Protein AF-A0A660SP07-F1 (afdb_monomer_lite)

Radius of gyration: 34.83 Å; chains: 1; bounding box: 78×41×120 Å

pLDDT: mean 91.49, std 12.39, range [25.95, 98.56]

Secondary structure (DSSP, 8-state):
-------THHHHHHHHHHHHHHHHHTT-HHHHHHHHHHHHHH-TT-HHHHHHHHHHHHHTT-HHHHHHHHHHHHHH-TT-HHHHHHHHHHHHHTT-HHHHHHHHHHHHHH-TT-HHHHHHHHHHHHHTT-HHHHHHHHHHHTT-TTTHHHHHHHHHHHHHHTT-HHHHHHHHHHHHT-TT--HHHHHHHHHHHHHHHHHTT-HHHHHHHHHHHHHH-TTSTTHHHHHHHHHHHHHHHHHHHHHHS-HHHHHHHHHHHHHHHSTTSEEEEEEEEEETTTEEEEEEEEE-SS-EEEEEEEEE--SSEE-HHHHHHHHHHHHHTT-SEEEEEESSEE-HHHHHHHTTSSEEEE-HHHHHHHHHHTTTGGGGS--

Foldseek 3Di:
DDDDPPPPLVCQLVVLLVQLVVCVVVVVLVSNLVSLVSNCVSPVLDLSSLLSNLVSCLVVLVLVSSLVSLVSNCVVPVLPLSSLQSNLVSCLSVVVLVVSQVSLVSNCVSPVPPLVSLQSNLVSCVV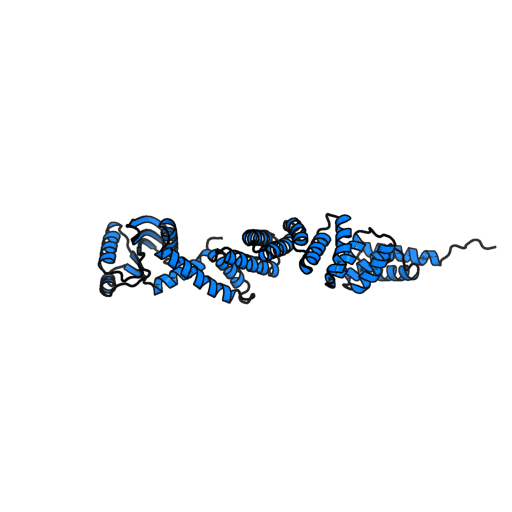VPVLVSSLVSLVVCLQPLPCNLVSLQSNLVSCVVVVVLVSSLVSLVSSCPHPDQDPVSVLSSLQSNLVSCVSVVVLLSSLVSLVVSCVVPVPDDCSVVSNVVSLVVQLVVLLCQCQPNPPVSNVVSVVLLVCLVPVQWDKDFDDWDQDPVQKIKTWIWTDHPVDIFIEIEIRGNDQEEDEQVVVVVVVVVCVVVVGQAYEYADLHYYDPNNVVVCPVPRYHYQYNVNVSVSSSCSSVSVVPPPD

Structure (mmCIF, N/CA/C/O backbone):
data_AF-A0A660SP07-F1
#
_entry.id   AF-A0A660SP07-F1
#
loop_
_atom_site.group_PDB
_atom_site.id
_atom_site.type_symbol
_atom_site.label_atom_id
_atom_site.label_alt_id
_atom_site.label_comp_id
_atom_site.label_asym_id
_atom_site.label_entity_id
_atom_site.label_seq_id
_atom_site.pdbx_PDB_ins_code
_atom_site.Cartn_x
_atom_site.Cartn_y
_atom_site.Cartn_z
_atom_site.occupancy
_atom_site.B_iso_or_equiv
_atom_site.auth_seq_id
_atom_site.auth_comp_id
_atom_site.auth_asym_id
_atom_site.auth_atom_id
_atom_site.pdbx_PDB_model_num
ATOM 1 N N . ILE A 1 1 ? 40.756 -15.105 -71.405 1.00 37.31 1 ILE A N 1
ATOM 2 C CA . ILE A 1 1 ? 40.662 -13.713 -70.911 1.00 37.31 1 ILE A CA 1
ATOM 3 C C . ILE A 1 1 ? 39.473 -13.698 -69.967 1.00 37.31 1 ILE A C 1
ATOM 5 O O . ILE A 1 1 ? 38.360 -13.931 -70.419 1.00 37.31 1 ILE A O 1
ATOM 9 N N . ASP A 1 2 ? 39.770 -13.613 -68.673 1.00 35.41 2 ASP A N 1
ATOM 10 C CA . ASP A 1 2 ? 38.860 -13.751 -67.533 1.00 35.41 2 ASP A CA 1
ATOM 11 C C . ASP A 1 2 ? 37.619 -12.854 -67.596 1.00 35.41 2 ASP A C 1
ATOM 13 O O . ASP A 1 2 ? 37.727 -11.645 -67.796 1.00 35.41 2 ASP A O 1
ATOM 17 N N . GLN A 1 3 ? 36.454 -13.440 -67.312 1.00 41.53 3 GLN A N 1
ATOM 18 C CA . GLN A 1 3 ? 35.243 -12.727 -66.892 1.00 41.53 3 GLN A CA 1
ATOM 19 C C . GLN A 1 3 ? 34.534 -13.499 -65.768 1.00 41.53 3 GLN A C 1
ATOM 21 O O . GLN A 1 3 ? 33.418 -13.979 -65.922 1.00 41.53 3 GLN A O 1
ATOM 26 N N . THR A 1 4 ? 35.176 -13.598 -64.604 1.00 44.47 4 THR A N 1
ATOM 27 C CA . THR A 1 4 ? 34.497 -13.877 -63.327 1.00 44.47 4 THR A CA 1
ATOM 28 C C . THR A 1 4 ? 35.099 -12.993 -62.241 1.00 44.47 4 THR A C 1
ATOM 30 O O . THR A 1 4 ? 35.859 -13.437 -61.388 1.00 44.47 4 THR A O 1
ATOM 33 N N . GLY A 1 5 ? 34.774 -11.704 -62.298 1.00 40.69 5 GLY A N 1
ATOM 34 C CA . GLY A 1 5 ? 35.044 -10.740 -61.233 1.00 40.69 5 GLY A CA 1
ATOM 35 C C . GLY A 1 5 ? 33.866 -10.619 -60.267 1.00 40.69 5 GLY A C 1
ATOM 36 O O . GLY A 1 5 ? 33.418 -9.513 -59.988 1.00 40.69 5 GLY A O 1
ATOM 37 N N . SER A 1 6 ? 33.304 -11.732 -59.791 1.00 46.00 6 SER A N 1
ATOM 38 C CA . SER A 1 6 ? 32.363 -11.707 -58.666 1.00 46.00 6 SER A CA 1
ATOM 39 C C . SER A 1 6 ? 33.171 -11.508 -57.386 1.00 46.00 6 SER A C 1
ATOM 41 O O . SER A 1 6 ? 33.775 -12.456 -56.893 1.00 46.00 6 SER A O 1
ATOM 43 N N . SER A 1 7 ? 33.233 -10.265 -56.901 1.00 45.62 7 SER A N 1
ATOM 44 C CA . SER A 1 7 ? 33.976 -9.859 -55.701 1.00 45.62 7 SER A CA 1
ATOM 45 C C . SER A 1 7 ? 33.613 -10.749 -54.492 1.00 45.62 7 SER A C 1
ATOM 47 O O . SER A 1 7 ? 32.504 -10.626 -53.965 1.00 45.62 7 SER A O 1
ATOM 49 N N . PRO A 1 8 ? 34.506 -11.651 -54.037 1.00 52.50 8 PRO A N 1
ATOM 50 C CA . PRO A 1 8 ? 34.225 -12.572 -52.929 1.00 52.50 8 PRO A CA 1
ATOM 51 C C . PRO A 1 8 ? 33.999 -11.843 -51.594 1.00 52.50 8 PRO A C 1
ATOM 53 O O . PRO A 1 8 ? 33.267 -12.324 -50.731 1.00 52.50 8 PRO A O 1
ATOM 56 N N . ASP A 1 9 ? 34.576 -10.648 -51.447 1.00 52.72 9 ASP A N 1
ATOM 57 C CA . ASP A 1 9 ? 34.553 -9.856 -50.215 1.00 52.72 9 ASP A CA 1
ATOM 58 C C . ASP A 1 9 ? 33.216 -9.161 -49.928 1.00 52.72 9 ASP A C 1
ATOM 60 O O . ASP A 1 9 ? 32.872 -8.949 -48.763 1.00 52.72 9 ASP A O 1
ATOM 64 N N . LEU A 1 10 ? 32.432 -8.847 -50.966 1.00 53.88 10 LEU A N 1
ATOM 65 C CA . LEU A 1 10 ? 31.077 -8.295 -50.819 1.00 53.88 10 LEU A CA 1
ATOM 66 C C . LEU A 1 10 ? 30.080 -9.340 -50.284 1.00 53.88 10 LEU A C 1
ATOM 68 O O . LEU A 1 10 ? 29.046 -8.972 -49.731 1.00 53.88 10 LEU A O 1
ATOM 72 N N . ASN A 1 11 ? 30.404 -10.633 -50.395 1.00 73.69 11 ASN A N 1
ATOM 73 C CA . ASN A 1 11 ? 29.509 -11.727 -50.023 1.00 73.69 11 ASN A CA 1
ATOM 74 C C . ASN A 1 11 ? 29.638 -12.127 -48.543 1.00 73.69 11 ASN A C 1
ATOM 76 O O . ASN A 1 11 ? 28.658 -12.527 -47.923 1.00 73.69 11 ASN A O 1
ATOM 80 N N . GLU A 1 12 ? 30.826 -11.989 -47.945 1.00 82.19 12 GLU A N 1
ATOM 81 C CA . GLU A 1 12 ? 31.075 -12.426 -46.565 1.00 82.19 12 GLU A CA 1
ATOM 82 C C . GLU A 1 12 ? 30.325 -11.567 -45.533 1.00 82.19 12 GLU A C 1
ATOM 84 O O . GLU A 1 12 ? 29.719 -12.104 -44.603 1.00 82.19 12 GLU A O 1
ATOM 89 N N . GLY A 1 13 ? 30.332 -10.239 -45.693 1.00 84.62 13 GLY A N 1
ATOM 90 C CA . GLY A 1 13 ? 29.646 -9.325 -44.773 1.00 84.62 13 GLY A CA 1
ATOM 91 C C . GLY A 1 13 ? 28.126 -9.503 -44.790 1.00 84.62 13 GLY A C 1
ATOM 92 O O . GLY A 1 13 ? 27.505 -9.601 -43.733 1.00 84.62 13 GLY A O 1
ATOM 93 N N . GLU A 1 14 ? 27.543 -9.610 -45.984 1.00 87.50 14 GLU A N 1
ATOM 94 C CA . GLU A 1 14 ? 26.103 -9.813 -46.188 1.00 87.50 14 GLU A CA 1
ATOM 95 C C . GLU A 1 14 ? 25.650 -11.211 -45.737 1.00 87.50 14 GLU A C 1
ATOM 97 O O . GLU A 1 14 ? 24.618 -11.351 -45.080 1.00 87.50 14 GLU A O 1
ATOM 102 N N . LEU A 1 15 ? 26.441 -12.254 -46.011 1.00 91.06 15 LEU A N 1
ATOM 103 C CA . LEU A 1 15 ? 26.157 -13.610 -45.538 1.00 91.06 15 LEU A CA 1
ATOM 104 C C . LEU A 1 15 ? 26.143 -13.674 -44.007 1.00 91.06 15 LEU A C 1
ATOM 106 O O . LEU A 1 15 ? 25.207 -14.213 -43.417 1.00 91.06 15 LEU A O 1
ATOM 110 N N . ASN A 1 16 ? 27.159 -13.099 -43.358 1.00 92.81 16 ASN A N 1
ATOM 111 C CA . ASN A 1 16 ? 27.242 -13.066 -41.899 1.00 92.81 16 ASN A CA 1
ATOM 112 C C . ASN A 1 16 ? 26.165 -12.174 -41.273 1.00 92.81 16 ASN A C 1
ATOM 114 O O . ASN A 1 16 ? 25.697 -12.475 -40.174 1.00 92.81 16 ASN A O 1
ATOM 118 N N . LEU A 1 17 ? 25.730 -11.120 -41.973 1.00 93.50 17 LEU A N 1
ATOM 119 C CA . LEU A 1 17 ? 24.578 -10.324 -41.565 1.00 93.50 17 LEU A CA 1
ATOM 120 C C . LEU A 1 17 ? 23.312 -11.185 -41.564 1.00 93.50 17 LEU A C 1
ATOM 122 O O . LEU A 1 17 ? 22.662 -11.291 -40.530 1.00 93.50 17 LEU A O 1
ATOM 126 N N . ARG A 1 18 ? 22.997 -11.864 -42.673 1.00 93.44 18 ARG A N 1
ATOM 127 C CA . ARG A 1 18 ? 21.819 -12.747 -42.765 1.00 93.44 18 ARG A CA 1
ATOM 128 C C . ARG A 1 18 ? 21.859 -13.877 -41.745 1.00 93.44 18 ARG A C 1
ATOM 130 O O . ARG A 1 18 ? 20.849 -14.147 -41.102 1.00 93.44 18 ARG A O 1
ATOM 137 N N . TYR A 1 19 ? 23.022 -14.499 -41.560 1.00 93.50 19 TYR A N 1
ATOM 138 C CA . TYR A 1 19 ? 23.224 -15.513 -40.528 1.00 93.50 19 TYR A CA 1
ATOM 139 C C . TYR A 1 19 ? 22.970 -14.942 -39.127 1.00 93.50 19 TYR A C 1
ATOM 141 O O . TYR A 1 19 ? 22.225 -15.527 -38.345 1.00 93.50 19 TYR A O 1
ATOM 149 N N . GLY A 1 20 ? 23.529 -13.766 -38.831 1.00 94.50 20 GLY A N 1
ATOM 150 C CA . GLY A 1 20 ? 23.334 -13.072 -37.563 1.00 94.50 20 GLY A CA 1
ATOM 151 C C . GLY A 1 20 ? 21.869 -12.726 -37.295 1.00 94.50 20 GLY A C 1
ATOM 152 O O . GLY A 1 20 ? 21.375 -12.977 -36.199 1.00 94.50 20 GLY A O 1
ATOM 153 N N . LEU A 1 21 ? 21.154 -12.213 -38.300 1.00 94.12 21 LEU A N 1
ATOM 154 C CA . LEU A 1 21 ? 19.722 -11.911 -38.219 1.00 94.12 21 LEU A CA 1
ATOM 155 C C . LEU A 1 21 ? 18.883 -13.182 -38.041 1.00 94.12 21 LEU A C 1
ATOM 157 O O . LEU A 1 21 ? 18.006 -13.221 -37.183 1.00 94.12 21 LEU A O 1
ATOM 161 N N . SER A 1 22 ? 19.187 -14.257 -38.773 1.00 94.81 22 SER A N 1
ATOM 162 C CA . SER A 1 22 ? 18.528 -15.554 -38.580 1.00 94.81 22 SER A CA 1
ATOM 163 C C . SER A 1 22 ? 18.726 -16.070 -37.154 1.00 94.81 22 SER A C 1
ATOM 165 O O . SER A 1 22 ? 17.769 -16.509 -36.522 1.00 94.81 22 SER A O 1
ATOM 167 N N . ALA A 1 23 ? 19.944 -15.965 -36.620 1.00 94.12 23 ALA A N 1
ATOM 168 C CA . ALA A 1 23 ? 20.250 -16.359 -35.251 1.00 94.12 23 ALA A CA 1
ATOM 169 C C . ALA A 1 23 ? 19.542 -15.477 -34.201 1.00 94.12 23 ALA A C 1
ATOM 171 O O . ALA A 1 23 ? 19.207 -15.966 -33.125 1.00 94.12 23 ALA A O 1
ATOM 172 N N . MET A 1 24 ? 19.262 -14.199 -34.504 1.00 93.06 24 MET A N 1
ATOM 173 C CA . MET A 1 24 ? 18.411 -13.343 -33.660 1.00 93.06 24 MET A CA 1
ATOM 174 C C . MET A 1 24 ? 16.971 -13.864 -33.594 1.00 93.06 24 MET A C 1
ATOM 176 O O . MET A 1 24 ? 16.362 -13.822 -32.527 1.00 93.06 24 MET A O 1
ATOM 180 N N . HIS A 1 25 ? 16.430 -14.360 -34.712 1.00 91.06 25 HIS A N 1
ATOM 181 C CA . HIS A 1 25 ? 15.083 -14.936 -34.763 1.00 91.06 25 HIS A CA 1
ATOM 182 C C . HIS A 1 25 ? 14.982 -16.280 -34.034 1.00 91.06 25 HIS A C 1
ATOM 184 O O . HIS A 1 25 ? 13.938 -16.575 -33.463 1.00 91.06 25 HIS A O 1
ATOM 190 N N . THR A 1 26 ? 16.056 -17.073 -34.022 1.00 93.00 26 THR A N 1
ATOM 191 C CA . THR A 1 26 ? 16.125 -18.353 -33.294 1.00 93.00 26 THR A CA 1
ATOM 192 C C . THR A 1 26 ? 16.635 -18.207 -31.858 1.00 93.00 26 THR A C 1
ATOM 194 O O . THR A 1 26 ? 17.004 -19.204 -31.240 1.00 93.00 26 THR A O 1
ATOM 197 N N . GLU A 1 27 ? 16.720 -16.977 -31.338 1.00 91.88 27 GLU A N 1
ATOM 198 C CA . GLU A 1 27 ? 17.202 -16.657 -29.984 1.00 91.88 27 GLU A CA 1
ATOM 199 C C . GLU A 1 27 ? 18.608 -17.210 -29.663 1.00 91.88 27 GLU A C 1
ATOM 201 O O . GLU A 1 27 ? 19.010 -17.367 -28.509 1.00 91.88 27 GLU A O 1
ATOM 206 N N . SER A 1 28 ? 19.406 -17.479 -30.697 1.00 93.69 28 SER A N 1
ATOM 207 C CA . SER A 1 28 ? 20.775 -17.990 -30.597 1.00 93.69 28 SER A CA 1
ATOM 208 C C . SER A 1 28 ? 21.747 -16.820 -30.411 1.00 93.69 28 SER A C 1
ATOM 210 O O . SER A 1 28 ? 22.491 -16.429 -31.313 1.00 93.69 28 SER A O 1
ATOM 212 N N . TRP A 1 29 ? 21.697 -16.193 -29.229 1.00 92.12 29 TRP A N 1
ATOM 213 C CA . TRP A 1 29 ? 22.343 -14.901 -28.941 1.00 92.12 29 TRP A CA 1
ATOM 214 C C . TRP A 1 29 ? 23.865 -14.890 -29.134 1.00 92.12 29 TRP A C 1
ATOM 216 O O . TRP A 1 29 ? 24.459 -13.846 -29.416 1.00 92.12 29 TRP A O 1
ATOM 226 N N . THR A 1 30 ? 24.523 -16.029 -28.926 1.00 93.44 30 THR A N 1
ATOM 227 C CA . THR A 1 30 ? 25.972 -16.192 -29.093 1.00 93.44 30 THR A CA 1
ATOM 228 C C . THR A 1 30 ? 26.374 -16.175 -30.562 1.00 93.44 30 THR A C 1
ATOM 230 O O . THR A 1 30 ? 27.299 -15.454 -30.941 1.00 93.44 30 THR A O 1
ATOM 233 N N . GLU A 1 31 ? 25.651 -16.917 -31.391 1.00 94.00 31 GLU A N 1
ATOM 234 C CA . GLU A 1 31 ? 25.845 -17.044 -32.833 1.00 94.00 31 GLU A CA 1
ATOM 235 C C . GLU A 1 31 ? 25.468 -15.740 -33.530 1.00 94.00 31 GLU A C 1
ATOM 237 O O . GLU A 1 31 ? 26.245 -15.242 -34.347 1.00 94.00 31 GLU A O 1
ATOM 242 N N . ALA A 1 32 ? 24.345 -15.138 -33.125 1.00 95.06 32 ALA A N 1
ATOM 243 C CA . ALA A 1 32 ? 23.908 -13.829 -33.591 1.00 95.06 32 ALA A CA 1
ATOM 244 C C . ALA A 1 32 ? 24.998 -12.780 -33.372 1.00 95.06 32 ALA A C 1
ATOM 246 O O . ALA A 1 32 ? 25.395 -12.078 -34.301 1.00 95.06 32 ALA A O 1
ATOM 247 N N . TYR A 1 33 ? 25.557 -12.722 -32.160 1.00 94.62 33 TYR A N 1
ATOM 248 C CA . TYR A 1 33 ? 26.624 -11.779 -31.846 1.00 94.62 33 TYR A CA 1
ATOM 249 C C . TYR A 1 33 ? 27.878 -12.005 -32.698 1.00 94.62 33 TYR A C 1
ATOM 251 O O . TYR A 1 33 ? 28.446 -11.042 -33.206 1.00 94.62 33 TYR A O 1
ATOM 259 N N . LYS A 1 34 ? 28.310 -13.262 -32.878 1.00 94.00 34 LYS A N 1
ATOM 260 C CA . LYS A 1 34 ? 29.481 -13.592 -33.708 1.00 94.00 34 LYS A CA 1
ATOM 261 C C . LYS A 1 34 ? 29.274 -13.160 -35.163 1.00 94.00 34 LYS A C 1
ATOM 263 O O . LYS A 1 34 ? 30.111 -12.429 -35.688 1.00 94.00 34 LYS A O 1
ATOM 268 N N . GLY A 1 35 ? 28.157 -13.552 -35.779 1.00 93.94 35 GLY A N 1
ATOM 269 C CA . GLY A 1 35 ? 27.840 -13.201 -37.168 1.00 93.94 35 GLY A CA 1
ATOM 270 C C . GLY A 1 35 ? 27.744 -11.690 -37.374 1.00 93.94 35 GLY A C 1
ATOM 271 O O . GLY A 1 35 ? 28.383 -11.136 -38.267 1.00 93.94 35 GLY A O 1
ATOM 272 N N . LEU A 1 36 ? 27.046 -10.988 -36.477 1.00 95.62 36 LEU A N 1
ATOM 273 C CA . LEU A 1 36 ? 26.907 -9.534 -36.553 1.00 95.62 36 LEU A CA 1
ATOM 274 C C . LEU A 1 36 ? 28.237 -8.795 -36.335 1.00 95.62 36 LEU A C 1
ATOM 276 O O . LEU A 1 36 ? 28.467 -7.767 -36.966 1.00 95.62 36 LEU A O 1
ATOM 280 N N . MET A 1 37 ? 29.139 -9.304 -35.490 1.00 94.38 37 MET A N 1
ATOM 281 C CA . MET A 1 37 ? 30.476 -8.720 -35.319 1.00 94.38 37 MET A CA 1
ATOM 282 C C . MET A 1 37 ? 31.347 -8.881 -36.572 1.00 94.38 37 MET A C 1
ATOM 284 O O . MET A 1 37 ? 32.057 -7.944 -36.934 1.00 94.38 37 MET A O 1
ATOM 288 N N . ILE A 1 38 ? 31.265 -10.024 -37.261 1.00 93.44 38 ILE A N 1
ATOM 289 C CA . ILE A 1 38 ? 31.956 -10.231 -38.545 1.00 93.44 38 ILE A CA 1
ATOM 290 C C . ILE A 1 38 ? 31.376 -9.292 -39.608 1.00 93.44 38 ILE A C 1
ATOM 292 O O . ILE A 1 38 ? 32.127 -8.575 -40.271 1.00 93.44 38 ILE A O 1
ATOM 296 N N . ALA A 1 39 ? 30.045 -9.216 -39.712 1.00 93.06 39 ALA A N 1
ATOM 297 C CA . ALA A 1 39 ? 29.363 -8.296 -40.620 1.00 93.06 39 ALA A CA 1
ATOM 298 C C . ALA A 1 39 ? 29.756 -6.831 -40.356 1.00 93.06 39 ALA A C 1
ATOM 300 O O . ALA A 1 39 ? 30.007 -6.066 -41.290 1.00 93.06 39 ALA A O 1
ATOM 301 N N . ARG A 1 40 ? 29.905 -6.450 -39.080 1.00 93.06 40 ARG A N 1
ATOM 302 C CA . ARG A 1 40 ? 30.350 -5.111 -38.678 1.00 93.06 40 ARG A CA 1
ATOM 303 C C . ARG A 1 40 ? 31.747 -4.766 -39.174 1.00 93.06 40 ARG A C 1
ATOM 305 O O . ARG A 1 40 ? 31.974 -3.616 -39.532 1.00 93.06 40 ARG A O 1
ATOM 312 N N . ASN A 1 41 ? 32.680 -5.717 -39.185 1.00 91.88 41 ASN A N 1
ATOM 313 C CA . ASN A 1 41 ? 34.039 -5.456 -39.670 1.00 91.88 41 ASN A CA 1
ATOM 314 C C . ASN A 1 41 ? 34.043 -5.033 -41.145 1.00 91.88 41 ASN A C 1
ATOM 316 O O . ASN A 1 41 ? 34.894 -4.247 -41.548 1.00 91.88 41 ASN A O 1
ATOM 320 N N . LYS A 1 42 ? 33.082 -5.531 -41.932 1.00 90.69 42 LYS A N 1
ATOM 321 C CA . LYS A 1 42 ? 32.926 -5.186 -43.350 1.00 90.69 42 LYS A CA 1
ATOM 322 C C . LYS A 1 42 ? 32.097 -3.912 -43.548 1.00 90.69 42 LYS A C 1
ATOM 324 O O . LYS A 1 42 ? 32.443 -3.099 -44.396 1.00 90.69 42 LYS A O 1
ATOM 329 N N . ASN A 1 43 ? 31.039 -3.707 -42.756 1.00 88.19 43 ASN A N 1
ATOM 330 C CA . ASN A 1 43 ? 30.218 -2.492 -42.792 1.00 88.19 43 ASN A CA 1
ATOM 331 C C . ASN A 1 43 ? 29.966 -1.918 -41.379 1.00 88.19 43 ASN A C 1
ATOM 333 O O . ASN A 1 43 ? 28.935 -2.210 -40.761 1.00 88.19 43 ASN A O 1
ATOM 337 N N . PRO A 1 44 ? 30.880 -1.075 -40.855 1.00 90.38 44 PRO A N 1
ATOM 338 C CA . PRO A 1 44 ? 30.801 -0.580 -39.479 1.00 90.38 44 PRO A CA 1
ATOM 339 C C . PRO A 1 44 ? 29.623 0.355 -39.186 1.00 90.38 44 PRO A C 1
ATOM 341 O O . PRO A 1 44 ? 29.201 0.446 -38.032 1.00 90.38 44 PRO A O 1
ATOM 344 N N . GLU A 1 45 ? 29.096 1.041 -40.203 1.00 90.38 45 GLU A N 1
ATOM 345 C CA . GLU A 1 45 ? 28.001 2.017 -40.078 1.00 90.38 45 GLU A CA 1
ATOM 346 C C . GLU A 1 45 ? 26.655 1.451 -40.574 1.00 90.38 45 GLU A C 1
ATOM 348 O O . GLU A 1 45 ? 25.646 2.152 -40.585 1.00 90.38 45 GLU A O 1
ATOM 353 N N . GLY A 1 46 ? 26.609 0.163 -40.937 1.00 93.12 46 GLY A N 1
ATOM 354 C CA . GLY A 1 46 ? 25.386 -0.509 -41.370 1.00 93.12 46 GLY A CA 1
ATOM 355 C C . GLY A 1 46 ? 24.301 -0.484 -40.291 1.00 93.12 46 GLY A C 1
ATOM 356 O O . GLY A 1 46 ? 24.551 -0.858 -39.140 1.00 93.12 46 GLY A O 1
ATOM 357 N N . PHE A 1 47 ? 23.092 -0.058 -40.667 1.00 95.44 47 PHE A N 1
ATOM 358 C CA . PHE A 1 47 ? 21.953 0.066 -39.755 1.00 95.44 47 PHE A CA 1
ATOM 359 C C . PHE A 1 47 ? 21.629 -1.260 -39.051 1.00 95.44 47 PHE A C 1
ATOM 361 O O . PHE A 1 47 ? 21.683 -1.316 -37.824 1.00 95.44 47 PHE A O 1
ATOM 368 N N . GLU A 1 48 ? 21.369 -2.326 -39.817 1.00 94.88 48 GLU A N 1
ATOM 369 C CA . GLU A 1 48 ? 20.952 -3.637 -39.294 1.00 94.88 48 GLU A CA 1
ATOM 370 C C . GLU A 1 48 ? 21.954 -4.199 -38.283 1.00 94.88 48 GLU A C 1
ATOM 372 O O . GLU A 1 48 ? 21.590 -4.639 -37.192 1.00 94.88 48 GLU A O 1
ATOM 377 N N . VAL A 1 49 ? 23.245 -4.119 -38.609 1.00 95.06 49 VAL A N 1
ATOM 378 C CA . VAL A 1 49 ? 24.324 -4.590 -37.738 1.00 95.06 49 VAL A CA 1
ATOM 379 C C . VAL A 1 49 ? 24.324 -3.831 -36.413 1.00 95.06 49 VAL A C 1
ATOM 381 O O . VAL A 1 49 ? 24.342 -4.437 -35.342 1.00 95.06 49 VAL A O 1
ATOM 384 N N . ASN A 1 50 ? 24.291 -2.500 -36.470 1.00 97.25 50 ASN A N 1
ATOM 385 C CA . ASN A 1 50 ? 24.355 -1.663 -35.278 1.00 97.25 50 ASN A CA 1
ATOM 386 C C . ASN A 1 50 ? 23.069 -1.741 -34.437 1.00 97.25 50 ASN A C 1
ATOM 388 O O . ASN A 1 50 ? 23.151 -1.768 -33.209 1.00 97.25 50 ASN A O 1
ATOM 392 N N . ALA A 1 51 ? 21.892 -1.820 -35.061 1.00 97.56 51 ALA A N 1
ATOM 393 C CA . ALA A 1 51 ? 20.620 -1.968 -34.358 1.00 97.56 51 ALA A CA 1
ATOM 394 C C . ALA A 1 51 ? 20.570 -3.298 -33.587 1.00 97.56 51 ALA A C 1
ATOM 396 O O . ALA A 1 51 ? 20.285 -3.315 -32.386 1.00 97.56 51 ALA A O 1
ATOM 397 N N . ASN A 1 52 ? 20.936 -4.405 -34.242 1.00 96.94 52 ASN A N 1
ATOM 398 C CA . ASN A 1 52 ? 20.895 -5.733 -33.631 1.00 96.94 52 ASN A CA 1
ATOM 399 C C . ASN A 1 52 ? 22.015 -5.954 -32.601 1.00 96.94 52 ASN A C 1
ATOM 401 O O . ASN A 1 52 ? 21.745 -6.490 -31.526 1.00 96.94 52 ASN A O 1
ATOM 405 N N . LEU A 1 53 ? 23.245 -5.479 -32.848 1.00 97.19 53 LEU A N 1
ATOM 406 C CA . LEU A 1 53 ? 24.307 -5.506 -31.829 1.00 97.19 53 LEU A CA 1
ATOM 407 C C . LEU A 1 53 ? 23.947 -4.649 -30.614 1.00 97.19 53 LEU A C 1
ATOM 409 O O . LEU A 1 53 ? 24.170 -5.074 -29.484 1.00 97.19 53 LEU A O 1
ATOM 413 N N . GLY A 1 54 ? 23.350 -3.473 -30.826 1.00 97.31 54 GLY A N 1
ATOM 414 C CA . GLY A 1 54 ? 22.855 -2.636 -29.738 1.00 97.31 54 GLY A CA 1
ATOM 415 C C . GLY A 1 54 ? 21.797 -3.349 -28.895 1.00 97.31 54 GLY A C 1
ATOM 416 O O . GLY A 1 54 ? 21.910 -3.380 -27.672 1.00 97.31 54 GLY A O 1
ATOM 417 N N . ARG A 1 55 ? 20.819 -4.001 -29.535 1.00 96.94 55 ARG A N 1
ATOM 418 C CA . ARG A 1 55 ? 19.808 -4.822 -28.848 1.00 96.94 55 ARG A CA 1
ATOM 419 C C . ARG A 1 55 ? 20.432 -5.977 -28.054 1.00 96.94 55 ARG A C 1
ATOM 421 O O . ARG A 1 55 ? 20.055 -6.199 -26.906 1.00 96.94 55 ARG A O 1
ATOM 428 N N . LEU A 1 56 ? 21.404 -6.688 -28.626 1.00 96.44 56 LEU A N 1
ATOM 429 C CA . LEU A 1 56 ? 22.107 -7.782 -27.945 1.00 96.44 56 LEU A CA 1
ATOM 430 C C . LEU A 1 56 ? 22.892 -7.298 -26.722 1.00 96.44 56 LEU A C 1
ATOM 432 O O . LEU A 1 56 ? 22.829 -7.915 -25.658 1.00 96.44 56 LEU A O 1
ATOM 436 N N . GLU A 1 57 ? 23.623 -6.192 -26.851 1.00 97.62 57 GLU A N 1
ATOM 437 C CA . GLU A 1 57 ? 24.365 -5.613 -25.728 1.00 97.62 57 GLU A CA 1
ATOM 438 C C . GLU A 1 57 ? 23.422 -5.112 -24.627 1.00 97.62 57 GLU A C 1
ATOM 440 O O . GLU A 1 57 ? 23.730 -5.273 -23.444 1.00 97.62 57 GLU A O 1
ATOM 445 N N . PHE A 1 58 ? 22.238 -4.604 -24.989 1.00 97.25 58 PHE A N 1
ATOM 446 C CA . PHE A 1 58 ? 21.205 -4.228 -24.026 1.00 97.25 58 PHE A CA 1
ATOM 447 C C . PHE A 1 58 ? 20.729 -5.435 -23.213 1.00 97.25 58 PHE A C 1
ATOM 449 O O . PHE A 1 58 ? 20.684 -5.379 -21.984 1.00 97.25 58 PHE A O 1
ATOM 456 N N . MET A 1 59 ? 20.427 -6.550 -23.885 1.00 94.56 59 MET A N 1
ATOM 457 C CA . MET A 1 59 ? 20.024 -7.800 -23.229 1.00 94.56 59 MET A CA 1
ATOM 458 C C . MET A 1 59 ? 21.123 -8.349 -22.309 1.00 94.56 59 MET A C 1
ATOM 460 O O . MET A 1 59 ? 20.831 -8.885 -21.241 1.00 94.56 59 MET A O 1
ATOM 464 N N . ARG A 1 60 ? 22.394 -8.148 -22.679 1.00 95.25 60 ARG A N 1
ATOM 465 C CA . ARG A 1 60 ? 23.569 -8.469 -21.850 1.00 95.25 60 ARG A CA 1
ATOM 466 C C . ARG A 1 60 ? 23.839 -7.455 -20.733 1.00 95.25 60 ARG A C 1
ATOM 468 O O . ARG A 1 60 ? 24.797 -7.633 -19.990 1.00 95.25 60 ARG A O 1
ATOM 475 N N . LYS A 1 61 ? 23.004 -6.418 -20.590 1.00 96.94 61 LYS A N 1
ATOM 476 C CA . LYS A 1 61 ? 23.139 -5.315 -19.620 1.00 96.94 61 LYS A CA 1
ATOM 477 C C . LYS A 1 61 ? 24.397 -4.454 -19.815 1.00 96.94 61 LYS A C 1
ATOM 479 O O . LYS A 1 61 ? 24.775 -3.710 -18.915 1.00 96.94 61 LYS A O 1
ATOM 484 N N . ASN A 1 62 ? 25.017 -4.502 -20.996 1.00 97.50 62 ASN A N 1
ATOM 485 C CA . ASN A 1 62 ? 26.158 -3.665 -21.373 1.00 97.50 62 ASN A CA 1
ATOM 486 C C . ASN A 1 62 ? 25.657 -2.328 -21.946 1.00 97.50 62 ASN A C 1
ATOM 488 O O . ASN A 1 62 ? 25.748 -2.060 -23.151 1.00 97.50 62 ASN A O 1
ATOM 492 N N . TYR A 1 63 ? 25.078 -1.490 -21.087 1.00 97.62 63 TYR A N 1
ATOM 493 C CA . TYR A 1 63 ? 24.364 -0.278 -21.499 1.00 97.62 63 TYR A CA 1
ATOM 494 C C . TYR A 1 63 ? 25.268 0.743 -22.208 1.00 97.62 63 TYR A C 1
ATOM 496 O O . TYR A 1 63 ? 24.853 1.360 -23.185 1.00 97.62 63 TYR A O 1
ATOM 504 N N . GLU A 1 64 ? 26.530 0.869 -21.811 1.00 97.12 64 GLU A N 1
ATOM 505 C CA . GLU A 1 64 ? 27.503 1.781 -22.414 1.00 97.12 64 GLU A CA 1
ATOM 506 C C . GLU A 1 64 ? 27.842 1.373 -23.854 1.00 97.12 64 GLU A C 1
ATOM 508 O O . GLU A 1 64 ? 27.847 2.213 -24.757 1.00 97.12 64 GLU A O 1
ATOM 513 N N . LYS A 1 65 ? 28.058 0.071 -24.097 1.00 96.12 65 LYS A N 1
ATOM 514 C CA . LYS A 1 65 ? 28.258 -0.461 -25.457 1.00 96.12 65 LYS A CA 1
ATOM 515 C C . LYS A 1 65 ? 27.001 -0.287 -26.301 1.00 96.12 65 LYS A C 1
ATOM 517 O O . LYS A 1 65 ? 27.096 0.096 -27.468 1.00 96.12 65 LYS A O 1
ATOM 522 N N . THR A 1 66 ? 25.834 -0.496 -25.690 1.00 97.88 66 THR A N 1
ATOM 523 C CA . THR A 1 66 ? 24.528 -0.287 -26.324 1.00 97.88 66 THR A CA 1
ATOM 524 C C . THR A 1 66 ? 24.406 1.128 -26.885 1.00 97.88 66 THR A C 1
ATOM 526 O O . THR A 1 66 ? 24.030 1.286 -28.046 1.00 97.88 66 THR A O 1
ATOM 529 N N . LEU A 1 67 ? 24.802 2.156 -26.119 1.00 97.81 67 LEU A N 1
ATOM 530 C CA . LEU A 1 67 ? 24.778 3.543 -26.599 1.00 97.81 67 LEU A CA 1
ATOM 531 C C . LEU A 1 67 ? 25.584 3.717 -27.891 1.00 97.81 67 LEU A C 1
ATOM 533 O O . LEU A 1 67 ? 25.134 4.395 -28.812 1.00 97.81 67 LEU A O 1
ATOM 537 N N . GLY A 1 68 ? 26.782 3.129 -27.953 1.00 96.00 68 GLY A N 1
ATOM 538 C CA . GLY A 1 68 ? 27.686 3.265 -29.093 1.00 96.00 68 GLY A CA 1
ATOM 539 C C . GLY A 1 68 ? 27.137 2.637 -30.374 1.00 96.00 68 GLY A C 1
ATOM 540 O O . GLY A 1 68 ? 27.272 3.224 -31.447 1.00 96.00 68 GLY A O 1
ATOM 541 N N . PHE A 1 69 ? 26.507 1.467 -30.265 1.00 97.56 69 PHE A N 1
ATOM 542 C CA . PHE A 1 69 ? 25.871 0.795 -31.398 1.00 97.56 69 PHE A CA 1
ATOM 543 C C . PHE A 1 69 ? 24.582 1.504 -31.825 1.00 97.56 69 PHE A C 1
ATOM 545 O O . PHE A 1 69 ? 24.444 1.895 -32.982 1.00 97.56 69 PHE A O 1
ATOM 552 N N . LEU A 1 70 ? 23.668 1.778 -30.893 1.00 97.88 70 LEU A N 1
ATOM 553 C CA . LEU A 1 70 ? 22.371 2.364 -31.239 1.00 97.88 70 LEU A CA 1
ATOM 554 C C . LEU A 1 70 ? 22.480 3.805 -31.744 1.00 97.88 70 LEU A C 1
ATOM 556 O O . LEU A 1 70 ? 21.743 4.175 -32.652 1.00 97.88 70 LEU A O 1
ATOM 560 N N . LYS A 1 71 ? 23.437 4.606 -31.253 1.00 97.31 71 LYS A N 1
ATOM 561 C CA . LYS A 1 71 ? 23.697 5.939 -31.826 1.00 97.31 71 LYS A CA 1
ATOM 562 C C . LYS A 1 71 ? 24.145 5.870 -33.287 1.00 97.31 71 LYS A C 1
ATOM 564 O O . LYS A 1 71 ? 23.783 6.757 -34.049 1.00 97.31 71 LYS A O 1
ATOM 569 N N . ARG A 1 72 ? 24.910 4.846 -33.692 1.00 96.62 72 ARG A N 1
ATOM 570 C CA . ARG A 1 72 ? 25.266 4.635 -35.109 1.00 96.62 72 ARG A CA 1
ATOM 571 C C . ARG A 1 72 ? 24.055 4.207 -35.926 1.00 96.62 72 ARG A C 1
ATOM 573 O O . ARG A 1 72 ? 23.811 4.790 -36.973 1.00 96.62 72 ARG A O 1
ATOM 580 N N . ALA A 1 73 ? 23.256 3.271 -35.413 1.00 97.19 73 ALA A N 1
ATOM 581 C CA . ALA A 1 73 ? 22.019 2.858 -36.076 1.00 97.19 73 ALA A CA 1
ATOM 582 C C . ALA A 1 73 ? 21.087 4.058 -36.333 1.00 97.19 73 ALA A C 1
ATOM 584 O O . ALA A 1 73 ? 20.605 4.241 -37.446 1.00 97.19 73 ALA A O 1
ATOM 585 N N . LEU A 1 74 ? 20.915 4.937 -35.341 1.00 96.88 74 LEU A N 1
ATOM 586 C CA . LEU A 1 74 ? 20.070 6.128 -35.463 1.00 96.88 74 LEU A CA 1
ATOM 587 C C . LEU A 1 74 ? 20.638 7.221 -36.383 1.00 96.88 74 LEU A C 1
ATOM 589 O O . LEU A 1 74 ? 19.890 8.092 -36.806 1.00 96.88 74 LEU A O 1
ATOM 593 N N . ARG A 1 75 ? 21.930 7.196 -36.742 1.00 96.19 75 ARG A N 1
ATOM 594 C CA . ARG A 1 75 ? 22.441 8.073 -37.816 1.00 96.19 75 ARG A CA 1
ATOM 595 C C . ARG A 1 75 ? 21.913 7.651 -39.182 1.00 96.19 75 ARG A C 1
ATOM 597 O O . ARG A 1 75 ? 21.677 8.509 -40.022 1.00 96.19 75 ARG A O 1
ATOM 604 N N . ALA A 1 76 ? 21.755 6.344 -39.396 1.00 94.06 76 ALA A N 1
ATOM 605 C CA . ALA A 1 76 ? 21.242 5.789 -40.642 1.00 94.06 76 ALA A CA 1
ATOM 606 C C . ALA A 1 76 ? 19.707 5.825 -40.701 1.00 94.06 76 ALA A C 1
ATOM 608 O O . ALA A 1 76 ? 19.143 6.116 -41.750 1.00 94.06 76 ALA A O 1
ATOM 609 N N . GLN A 1 77 ? 19.034 5.550 -39.579 1.00 96.12 77 GLN A N 1
ATOM 610 C CA . GLN A 1 77 ? 17.576 5.626 -39.459 1.00 96.12 77 GLN A CA 1
ATOM 611 C C . GLN A 1 77 ? 17.178 6.337 -38.154 1.00 96.12 77 GLN A C 1
ATOM 613 O O . GLN A 1 77 ? 17.037 5.677 -37.120 1.00 96.12 77 GLN A O 1
ATOM 618 N N . PRO A 1 78 ? 16.996 7.671 -38.181 1.00 95.75 78 PRO A N 1
ATOM 619 C CA . PRO A 1 78 ? 16.723 8.473 -36.983 1.00 95.75 78 PRO A CA 1
ATOM 620 C C . PRO A 1 78 ? 15.446 8.095 -36.229 1.00 95.75 78 PRO A C 1
ATOM 622 O O . PRO A 1 78 ? 15.419 8.174 -35.004 1.00 95.75 78 PRO A O 1
ATOM 625 N N . ASP A 1 79 ? 14.426 7.622 -36.945 1.00 94.81 79 ASP A N 1
ATOM 626 C CA . ASP A 1 79 ? 13.093 7.364 -36.386 1.00 94.81 79 ASP A CA 1
ATOM 627 C C . ASP A 1 79 ? 12.849 5.879 -36.063 1.00 94.81 79 ASP A C 1
ATOM 629 O O . ASP A 1 79 ? 11.715 5.455 -35.827 1.00 94.81 79 ASP A O 1
ATOM 633 N N . HIS A 1 80 ? 13.902 5.050 -36.047 1.00 96.69 80 HIS A N 1
ATOM 634 C CA . HIS A 1 80 ? 13.748 3.625 -35.766 1.00 96.69 80 HIS A CA 1
ATOM 635 C C . HIS A 1 80 ? 13.341 3.378 -34.304 1.00 96.69 80 HIS A C 1
ATOM 637 O O . HIS A 1 80 ? 14.160 3.461 -33.381 1.00 96.69 80 HIS A O 1
ATOM 643 N N . ALA A 1 81 ? 12.070 3.022 -34.104 1.00 95.69 81 ALA A N 1
ATOM 644 C CA . ALA A 1 81 ? 11.429 2.925 -32.794 1.00 95.69 81 ALA A CA 1
ATOM 645 C C . ALA A 1 81 ? 12.163 2.012 -31.795 1.00 95.69 81 ALA A C 1
ATOM 647 O O . ALA A 1 81 ? 12.370 2.414 -30.651 1.00 95.69 81 ALA A O 1
ATOM 648 N N . ASP A 1 82 ? 12.615 0.818 -32.204 1.00 96.12 82 ASP A N 1
ATOM 649 C CA . ASP A 1 82 ? 13.326 -0.095 -31.292 1.00 96.12 82 ASP A CA 1
ATOM 650 C C . ASP A 1 82 ? 14.708 0.438 -30.900 1.00 96.12 82 ASP A C 1
ATOM 652 O O . ASP A 1 82 ? 15.120 0.319 -29.746 1.00 96.12 82 ASP A O 1
ATOM 656 N N . SER A 1 83 ? 15.416 1.085 -31.830 1.00 97.75 83 SER A N 1
ATOM 657 C CA . SER A 1 83 ? 16.714 1.702 -31.529 1.00 97.75 83 SER A CA 1
ATOM 658 C C . SER A 1 83 ? 16.550 2.869 -30.555 1.00 97.75 83 SER A C 1
ATOM 660 O O . SER A 1 83 ? 17.317 2.975 -29.598 1.00 97.75 83 SER A O 1
ATOM 662 N N . LEU A 1 84 ? 15.525 3.707 -30.747 1.00 98.38 84 LEU A N 1
ATOM 663 C CA . LEU A 1 84 ? 15.169 4.788 -29.822 1.00 98.38 84 LEU A CA 1
ATOM 664 C C . LEU A 1 84 ? 14.792 4.242 -28.439 1.00 98.38 84 LEU A C 1
ATOM 666 O O . LEU A 1 84 ? 15.305 4.723 -27.424 1.00 98.38 84 LEU A O 1
ATOM 670 N N . LYS A 1 85 ? 13.956 3.196 -28.399 1.00 98.12 85 LYS A N 1
ATOM 671 C CA . LYS A 1 85 ? 13.541 2.497 -27.178 1.00 98.12 85 LYS A CA 1
ATOM 672 C C . LYS A 1 85 ? 14.743 1.989 -26.394 1.00 98.12 85 LYS A C 1
ATOM 674 O O . LYS A 1 85 ? 14.927 2.378 -25.241 1.00 98.12 85 LYS A O 1
ATOM 679 N N . TYR A 1 86 ? 15.578 1.142 -26.996 1.00 98.31 86 TYR A N 1
ATOM 680 C CA . TYR A 1 86 ? 16.707 0.532 -26.292 1.00 98.31 86 TYR A CA 1
ATOM 681 C C . TYR A 1 86 ? 17.767 1.564 -25.901 1.00 98.31 86 TYR A C 1
ATOM 683 O O . TYR A 1 86 ? 18.386 1.435 -24.842 1.00 98.31 86 TYR A O 1
ATOM 691 N N . LEU A 1 87 ? 17.946 2.630 -26.688 1.00 98.12 87 LEU A N 1
ATOM 692 C CA . LEU A 1 87 ? 18.853 3.720 -26.341 1.00 98.12 87 LEU A CA 1
ATOM 693 C C . LEU A 1 87 ? 18.346 4.494 -25.116 1.00 98.12 87 LEU A C 1
ATOM 695 O O . LEU A 1 87 ? 19.084 4.679 -24.147 1.00 98.12 87 LEU A O 1
ATOM 699 N N . GLY A 1 88 ? 17.069 4.880 -25.125 1.00 98.25 88 GLY A N 1
ATOM 700 C CA . GLY A 1 88 ? 16.411 5.539 -24.002 1.00 98.25 88 GLY A CA 1
ATOM 701 C C . GLY A 1 88 ? 16.405 4.683 -22.732 1.00 98.25 88 GLY A C 1
ATOM 702 O O . GLY A 1 88 ? 16.767 5.157 -21.654 1.00 98.25 88 GLY A O 1
ATOM 703 N N . GLN A 1 89 ? 16.080 3.395 -22.855 1.00 98.25 89 GLN A N 1
ATOM 704 C CA . GLN A 1 89 ? 16.119 2.454 -21.736 1.00 98.25 89 GLN A CA 1
ATOM 705 C C . GLN A 1 89 ? 17.536 2.248 -21.197 1.00 98.25 89 GLN A C 1
ATOM 707 O O . GLN A 1 89 ? 17.709 2.131 -19.987 1.00 98.25 89 GLN A O 1
ATOM 712 N N . SER A 1 90 ? 18.558 2.237 -22.056 1.00 98.31 90 SER A N 1
ATOM 713 C CA . SER A 1 90 ? 19.953 2.150 -21.614 1.00 98.31 90 SER A CA 1
ATOM 714 C C . SER A 1 90 ? 20.307 3.331 -20.716 1.00 98.31 90 SER A C 1
ATOM 716 O O . SER A 1 90 ? 20.764 3.130 -19.591 1.00 98.31 90 SER A O 1
ATOM 718 N N . PHE A 1 91 ? 20.027 4.563 -21.159 1.00 98.56 91 PHE A N 1
ATOM 719 C CA . PHE A 1 91 ? 20.232 5.756 -20.333 1.00 98.56 91 PHE A CA 1
ATOM 720 C C . PHE A 1 91 ? 19.457 5.688 -19.010 1.00 98.56 91 PHE A C 1
ATOM 722 O O . PHE A 1 91 ? 20.025 5.992 -17.962 1.00 98.56 91 PHE A O 1
ATOM 729 N N . TYR A 1 92 ? 18.206 5.216 -19.031 1.00 98.00 92 TYR A N 1
ATOM 730 C CA . TYR A 1 92 ? 17.415 4.990 -17.818 1.00 98.00 92 TYR A CA 1
ATOM 731 C C . TYR A 1 92 ? 18.090 4.005 -16.849 1.00 98.00 92 TYR A C 1
ATOM 733 O O . TYR A 1 92 ? 18.209 4.299 -15.660 1.00 98.00 92 TYR A O 1
ATOM 741 N N . ARG A 1 93 ? 18.582 2.859 -17.339 1.00 97.56 93 ARG A N 1
ATOM 742 C CA . ARG A 1 93 ? 19.267 1.847 -16.513 1.00 97.56 93 ARG A CA 1
ATOM 743 C C . ARG A 1 93 ? 20.581 2.361 -15.923 1.00 97.56 93 ARG A C 1
ATOM 745 O O . ARG A 1 93 ? 20.923 1.981 -14.807 1.00 97.56 93 ARG A O 1
ATOM 752 N N . MET A 1 94 ? 21.257 3.271 -16.622 1.00 97.88 94 MET A N 1
ATOM 753 C CA . MET A 1 94 ? 22.428 4.005 -16.127 1.00 97.88 94 MET A CA 1
ATOM 754 C C . MET A 1 94 ? 22.072 5.200 -15.222 1.00 97.88 94 MET A C 1
ATOM 756 O O . MET A 1 94 ? 22.961 5.957 -14.841 1.00 97.88 94 MET A O 1
ATOM 760 N N . LYS A 1 95 ? 20.789 5.409 -14.885 1.00 97.88 95 LYS A N 1
ATOM 761 C CA . LYS A 1 95 ? 20.279 6.558 -14.107 1.00 97.88 95 LYS A CA 1
ATOM 762 C C . LYS A 1 95 ? 20.540 7.932 -14.745 1.00 97.88 95 LYS A C 1
ATOM 764 O O . LYS A 1 95 ? 20.460 8.964 -14.084 1.00 97.88 95 LYS A O 1
ATOM 769 N N . ARG A 1 96 ? 20.810 7.970 -16.051 1.00 98.38 96 ARG A N 1
ATOM 770 C CA . ARG A 1 96 ? 21.008 9.190 -16.851 1.00 98.38 96 ARG A CA 1
ATOM 771 C C . ARG A 1 96 ? 19.660 9.673 -17.386 1.00 98.38 96 ARG A C 1
ATOM 773 O O . ARG A 1 96 ? 19.396 9.653 -18.585 1.00 98.38 96 ARG A O 1
ATOM 780 N N . TYR A 1 97 ? 18.769 10.044 -16.469 1.00 98.31 97 TYR A N 1
ATOM 781 C CA . TYR A 1 97 ? 17.349 10.262 -16.762 1.00 98.31 97 TYR A CA 1
ATOM 782 C C . TYR A 1 97 ? 17.088 11.411 -17.742 1.00 98.31 97 TYR A C 1
ATOM 784 O O . TYR A 1 97 ? 16.265 11.268 -18.643 1.00 98.31 97 TYR A O 1
ATOM 792 N N . SER A 1 98 ? 17.811 12.526 -17.611 1.00 98.19 98 SER A N 1
ATOM 793 C CA . SER A 1 98 ? 17.692 13.680 -18.514 1.00 98.19 98 SER A CA 1
ATOM 794 C C . SER A 1 98 ? 18.026 13.321 -19.964 1.00 98.19 98 SER A C 1
ATOM 796 O O . SER A 1 98 ? 17.338 13.754 -20.884 1.00 98.19 98 SER A O 1
ATOM 798 N N . GLU A 1 99 ? 19.038 12.477 -20.168 1.00 98.19 99 GLU A N 1
ATOM 799 C CA . GLU A 1 99 ? 19.452 12.004 -21.491 1.00 98.19 99 GLU A CA 1
ATOM 800 C C . GLU A 1 99 ? 18.511 10.937 -22.060 1.00 98.19 99 GLU A C 1
ATOM 802 O O . GLU A 1 99 ? 18.358 10.845 -23.274 1.00 98.19 99 GLU A O 1
ATOM 807 N N . ALA A 1 100 ? 17.855 10.150 -21.204 1.00 98.50 100 ALA A N 1
ATOM 808 C CA . ALA A 1 100 ? 16.907 9.116 -21.618 1.00 98.50 100 ALA A CA 1
ATOM 809 C C . ALA A 1 100 ? 15.623 9.696 -22.231 1.00 98.50 100 ALA A C 1
ATOM 811 O O . ALA A 1 100 ? 15.105 9.166 -23.216 1.00 98.50 100 ALA A O 1
ATOM 812 N N . ILE A 1 101 ? 15.103 10.778 -21.641 1.00 98.50 101 ILE A N 1
ATOM 813 C CA . ILE A 1 101 ? 13.804 11.374 -21.985 1.00 98.50 101 ILE A CA 1
ATOM 814 C C . ILE A 1 101 ? 13.633 11.683 -23.479 1.00 98.50 101 ILE A C 1
ATOM 816 O O . ILE A 1 101 ? 12.605 11.268 -24.014 1.00 98.50 101 ILE A O 1
ATOM 820 N N . PRO A 1 102 ? 14.551 12.377 -24.185 1.00 98.12 102 PRO A N 1
ATOM 821 C CA . PRO A 1 102 ? 14.342 12.689 -25.600 1.00 98.12 102 PRO A CA 1
ATOM 822 C C . PRO A 1 102 ? 14.167 11.431 -26.462 1.00 98.12 102 PRO A C 1
ATOM 824 O O . PRO A 1 102 ? 13.243 11.386 -27.271 1.00 98.12 102 PRO A O 1
ATOM 827 N N . TYR A 1 103 ? 14.970 10.386 -26.238 1.00 98.38 103 TYR A N 1
ATOM 828 C CA . TYR A 1 103 ? 14.865 9.132 -26.994 1.00 98.38 103 TYR A CA 1
ATOM 829 C C . TYR A 1 103 ? 13.599 8.346 -26.642 1.00 98.38 103 TYR A C 1
ATOM 831 O O . TYR A 1 103 ? 12.917 7.854 -27.535 1.00 98.38 103 TYR A O 1
ATOM 839 N N . LEU A 1 104 ? 13.231 8.278 -25.357 1.00 98.44 104 LEU A N 1
ATOM 840 C CA . LEU A 1 104 ? 11.994 7.618 -24.927 1.00 98.44 104 LEU A CA 1
ATOM 841 C C . LEU A 1 104 ? 10.744 8.344 -25.441 1.00 98.44 104 LEU A C 1
ATOM 843 O O . LEU A 1 104 ? 9.777 7.691 -25.815 1.00 98.44 104 LEU A O 1
ATOM 847 N N . ARG A 1 105 ? 10.757 9.683 -25.512 1.00 98.25 105 ARG A N 1
ATOM 848 C CA . ARG A 1 105 ? 9.656 10.456 -26.109 1.00 98.25 105 ARG A CA 1
ATOM 849 C C . ARG A 1 105 ? 9.486 10.145 -27.591 1.00 98.25 105 ARG A C 1
ATOM 851 O O . ARG A 1 105 ? 8.354 9.978 -28.026 1.00 98.25 105 ARG A O 1
ATOM 858 N N . GLN A 1 106 ? 10.582 10.056 -28.346 1.00 97.88 106 GLN A N 1
ATOM 859 C CA . GLN A 1 106 ? 10.522 9.680 -29.762 1.00 97.88 106 GLN A CA 1
ATOM 860 C C . GLN A 1 106 ? 10.060 8.225 -29.934 1.00 97.88 106 GLN A C 1
ATOM 862 O O . GLN A 1 106 ? 9.197 7.961 -30.763 1.00 97.88 106 GLN A O 1
ATOM 867 N N . ALA A 1 107 ? 10.542 7.299 -29.097 1.00 97.75 107 ALA A N 1
ATOM 868 C CA . ALA A 1 107 ? 10.094 5.905 -29.112 1.00 97.75 107 ALA A CA 1
ATOM 869 C C . ALA A 1 107 ? 8.582 5.776 -28.852 1.00 97.75 107 ALA A C 1
ATOM 871 O O . ALA A 1 107 ? 7.888 5.086 -29.592 1.00 97.75 107 ALA A O 1
ATOM 872 N N . VAL A 1 108 ? 8.060 6.488 -27.847 1.00 97.19 108 VAL A N 1
ATOM 873 C CA . VAL A 1 108 ? 6.621 6.531 -27.531 1.00 97.19 108 VAL A CA 1
ATOM 874 C C . VAL A 1 108 ? 5.815 7.210 -28.640 1.00 97.19 108 VAL A C 1
ATOM 876 O O . VAL A 1 108 ? 4.701 6.787 -28.919 1.00 97.19 108 VAL A O 1
ATOM 879 N N . ALA A 1 109 ? 6.350 8.246 -29.289 1.00 97.06 109 ALA A N 1
ATOM 880 C CA . ALA A 1 109 ? 5.676 8.877 -30.424 1.00 97.06 109 ALA A CA 1
ATOM 881 C C . ALA A 1 109 ? 5.565 7.923 -31.625 1.00 97.06 109 ALA A C 1
ATOM 883 O O . ALA A 1 109 ? 4.546 7.926 -32.309 1.00 97.06 109 ALA A O 1
ATOM 884 N N . ALA A 1 110 ? 6.587 7.093 -31.852 1.00 95.44 110 ALA A N 1
ATOM 885 C CA . ALA A 1 110 ? 6.591 6.096 -32.915 1.00 95.44 110 ALA A CA 1
ATOM 886 C C . ALA A 1 110 ? 5.705 4.874 -32.602 1.00 95.44 110 ALA A C 1
ATOM 888 O O . ALA A 1 110 ? 5.118 4.307 -33.519 1.00 95.44 110 ALA A O 1
ATOM 889 N N . ARG A 1 111 ? 5.610 4.464 -31.328 1.00 96.44 111 ARG A N 1
ATOM 890 C CA . ARG A 1 111 ? 4.764 3.350 -30.853 1.00 96.44 111 ARG A CA 1
ATOM 891 C C . ARG A 1 111 ? 4.060 3.707 -29.535 1.00 96.44 111 ARG A C 1
ATOM 893 O O . ARG A 1 111 ? 4.564 3.364 -28.457 1.00 96.44 111 ARG A O 1
ATOM 900 N N . PRO A 1 112 ? 2.911 4.406 -29.589 1.00 94.00 112 PRO A N 1
ATOM 901 C CA . PRO A 1 112 ? 2.185 4.855 -28.397 1.00 94.00 112 PRO A CA 1
ATOM 902 C C . PRO A 1 112 ? 1.714 3.722 -27.476 1.00 94.00 112 PRO A C 1
ATOM 904 O O . PRO A 1 112 ? 1.506 3.937 -26.285 1.00 94.00 112 PRO A O 1
ATOM 907 N N . GLU A 1 113 ? 1.551 2.514 -28.008 1.00 93.25 113 GLU A N 1
ATOM 908 C CA . GLU A 1 113 ? 1.127 1.310 -27.295 1.00 93.25 113 GLU A CA 1
ATOM 909 C C . GLU A 1 113 ? 2.257 0.597 -26.532 1.00 93.25 113 GLU A C 1
ATOM 911 O O . GLU A 1 113 ? 1.984 -0.319 -25.750 1.00 93.25 113 GLU A O 1
ATOM 916 N N . ASP A 1 114 ? 3.521 1.008 -26.708 1.00 95.44 114 ASP A N 1
ATOM 917 C CA . ASP A 1 114 ? 4.653 0.427 -25.983 1.00 95.44 114 ASP A CA 1
ATOM 918 C C . ASP A 1 114 ? 4.684 0.896 -24.520 1.00 95.44 114 ASP A C 1
ATOM 920 O O . ASP A 1 114 ? 5.390 1.831 -24.124 1.00 95.44 114 ASP A O 1
ATOM 924 N N . LYS A 1 115 ? 3.917 0.185 -23.690 1.00 96.44 115 LYS A N 1
ATOM 925 C CA . LYS A 1 115 ? 3.782 0.429 -22.247 1.00 96.44 115 LYS A CA 1
ATOM 926 C C . LYS A 1 115 ? 5.118 0.404 -21.509 1.00 96.44 115 LYS A C 1
ATOM 928 O O . LYS A 1 115 ? 5.268 1.100 -20.509 1.00 96.44 115 LYS A O 1
ATOM 933 N N . GLU A 1 116 ? 6.096 -0.357 -21.997 1.00 95.94 116 GLU A N 1
ATOM 934 C CA . GLU A 1 116 ? 7.426 -0.407 -21.393 1.00 95.94 116 GLU A CA 1
ATOM 935 C C . GLU A 1 116 ? 8.183 0.914 -21.589 1.00 95.94 116 GLU A C 1
ATOM 937 O O . GLU A 1 116 ? 8.754 1.450 -20.636 1.00 95.94 116 GLU A O 1
ATOM 942 N N . SER A 1 117 ? 8.155 1.468 -22.805 1.00 97.00 117 SER A N 1
ATOM 943 C CA . SER A 1 117 ? 8.750 2.778 -23.102 1.00 97.00 117 SER A CA 1
ATOM 944 C C . SER A 1 117 ? 8.008 3.912 -22.399 1.00 97.00 117 SER A C 1
ATOM 946 O O . SER A 1 117 ? 8.653 4.798 -21.834 1.00 97.00 117 SER A O 1
ATOM 948 N N . LEU A 1 118 ? 6.672 3.854 -22.351 1.00 97.75 118 LEU A N 1
ATOM 949 C CA . LEU A 1 118 ? 5.852 4.787 -21.572 1.00 97.75 118 LEU A CA 1
ATOM 950 C C . LEU A 1 118 ? 6.233 4.768 -20.090 1.00 97.75 118 LEU A C 1
ATOM 952 O O . LEU A 1 118 ? 6.484 5.817 -19.495 1.00 97.75 118 LEU A O 1
ATOM 956 N N . TYR A 1 119 ? 6.316 3.581 -19.491 1.00 97.94 119 TYR A N 1
ATOM 957 C CA . TYR A 1 119 ? 6.671 3.439 -18.087 1.00 97.94 119 TYR A CA 1
ATOM 958 C C . TYR A 1 119 ? 8.092 3.948 -17.806 1.00 97.94 119 TYR A C 1
ATOM 960 O O . TYR A 1 119 ? 8.305 4.686 -16.843 1.00 97.94 119 TYR A O 1
ATOM 968 N N . ALA A 1 120 ? 9.065 3.611 -18.661 1.00 98.00 120 ALA A N 1
ATOM 969 C CA . ALA A 1 120 ? 10.430 4.120 -18.542 1.00 98.00 120 ALA A CA 1
ATOM 970 C C . ALA A 1 120 ? 10.480 5.654 -18.648 1.00 98.00 120 ALA A C 1
ATOM 972 O O . ALA A 1 120 ? 11.176 6.298 -17.863 1.00 98.00 120 ALA A O 1
ATOM 973 N N . LEU A 1 121 ? 9.708 6.252 -19.564 1.00 98.56 121 LEU A N 1
ATOM 974 C CA . LEU A 1 121 ? 9.604 7.704 -19.708 1.00 98.56 121 LEU A CA 1
ATOM 975 C C . LEU A 1 121 ? 9.047 8.351 -18.435 1.00 98.56 121 LEU A C 1
ATOM 977 O O . LEU A 1 121 ? 9.646 9.295 -17.918 1.00 98.56 121 LEU A O 1
ATOM 981 N N . ALA A 1 122 ? 7.947 7.813 -17.904 1.00 98.31 122 ALA A N 1
ATOM 982 C CA . ALA A 1 122 ? 7.323 8.301 -16.676 1.00 98.31 122 ALA A CA 1
ATOM 983 C C . ALA A 1 122 ? 8.272 8.207 -15.475 1.00 98.31 122 ALA A C 1
ATOM 985 O O . ALA A 1 122 ? 8.374 9.142 -14.681 1.00 98.31 122 ALA A O 1
ATOM 986 N N . ARG A 1 123 ? 9.025 7.105 -15.366 1.00 98.31 123 ARG A N 1
ATOM 987 C CA . ARG A 1 123 ? 10.060 6.928 -14.339 1.00 98.31 123 ARG A CA 1
ATOM 988 C C . ARG A 1 123 ? 11.170 7.964 -14.479 1.00 98.31 123 ARG A C 1
ATOM 990 O O . ARG A 1 123 ? 11.486 8.617 -13.493 1.00 98.31 123 ARG A O 1
ATOM 997 N N . CYS A 1 124 ? 11.717 8.174 -15.676 1.00 98.50 124 CYS A N 1
ATOM 998 C CA . CYS A 1 124 ? 12.722 9.217 -15.897 1.00 98.50 124 CYS A CA 1
ATOM 999 C C . CYS A 1 124 ? 12.204 10.602 -15.488 1.00 98.50 124 CYS A C 1
ATOM 1001 O O . CYS A 1 124 ? 12.900 11.319 -14.776 1.00 98.50 124 CYS A O 1
ATOM 1003 N N . GLN A 1 125 ? 10.981 10.957 -15.895 1.00 98.44 125 GLN A N 1
ATOM 1004 C CA . GLN A 1 125 ? 10.342 12.230 -15.545 1.00 98.44 125 GLN A CA 1
ATOM 1005 C C . GLN A 1 125 ? 10.144 12.384 -14.034 1.00 98.44 125 GLN A C 1
ATOM 1007 O O . GLN A 1 125 ? 10.416 13.451 -13.487 1.00 98.44 125 GLN A O 1
ATOM 1012 N N . TYR A 1 126 ? 9.730 11.318 -13.347 1.00 98.19 126 TYR A N 1
ATOM 1013 C CA . TYR A 1 126 ? 9.585 11.309 -11.894 1.00 98.19 126 TYR A CA 1
ATOM 1014 C C . TYR A 1 126 ? 10.913 11.584 -11.175 1.00 98.19 126 TYR A C 1
ATOM 1016 O O . TYR A 1 126 ? 10.957 12.413 -10.268 1.00 98.19 126 TYR A O 1
ATOM 1024 N N . GLU A 1 127 ? 11.998 10.929 -11.598 1.00 97.75 127 GLU A N 1
ATOM 1025 C CA . GLU A 1 127 ? 13.322 11.066 -10.973 1.00 97.75 127 GLU A CA 1
ATOM 1026 C C . GLU A 1 127 ? 13.917 12.473 -11.151 1.00 97.75 127 GLU A C 1
ATOM 1028 O O . GLU A 1 127 ? 14.625 12.961 -10.274 1.00 97.75 127 GLU A O 1
ATOM 1033 N N . ILE A 1 128 ? 13.579 13.172 -12.241 1.00 97.38 128 ILE A N 1
ATOM 1034 C CA . ILE A 1 128 ? 13.985 14.572 -12.460 1.00 97.38 128 ILE A CA 1
ATOM 1035 C C . ILE A 1 128 ? 12.938 15.593 -11.990 1.00 97.38 128 ILE A C 1
ATOM 1037 O O . ILE A 1 128 ? 13.001 16.761 -12.366 1.00 97.38 128 ILE A O 1
ATOM 1041 N N . SER A 1 129 ? 11.972 15.168 -11.170 1.00 96.62 129 SER A N 1
ATOM 1042 C CA . SER A 1 129 ? 10.923 16.019 -10.586 1.00 96.62 129 SER A CA 1
ATOM 1043 C C . SER A 1 129 ? 9.957 16.676 -11.586 1.00 96.62 129 SER A C 1
ATOM 1045 O O . SER A 1 129 ? 9.265 17.627 -11.236 1.00 96.62 129 SER A O 1
ATOM 1047 N N . GLN A 1 130 ? 9.823 16.142 -12.804 1.00 97.19 130 GLN A N 1
ATOM 1048 C CA . GLN A 1 130 ? 8.754 16.505 -13.748 1.00 97.19 130 GLN A CA 1
ATOM 1049 C C . GLN A 1 130 ? 7.458 15.750 -13.405 1.00 97.19 130 GLN A C 1
ATOM 1051 O O . GLN A 1 130 ? 6.966 14.918 -14.175 1.00 97.19 130 GLN A O 1
ATOM 1056 N N . LEU A 1 131 ? 6.928 16.008 -12.205 1.00 96.94 131 LEU A N 1
ATOM 1057 C CA . LEU A 1 131 ? 5.877 15.197 -11.588 1.00 96.94 131 LEU A CA 1
ATOM 1058 C C . LEU A 1 131 ? 4.563 15.225 -12.379 1.00 96.94 131 LEU A C 1
ATOM 1060 O O . LEU A 1 131 ? 3.918 14.190 -12.504 1.00 96.94 131 LEU A O 1
ATOM 1064 N N . GLU A 1 132 ? 4.182 16.358 -12.968 1.00 96.12 132 GLU A N 1
ATOM 1065 C CA . GLU A 1 132 ? 2.938 16.501 -13.739 1.00 96.12 132 GLU A CA 1
ATOM 1066 C C . GLU A 1 132 ? 2.945 15.628 -14.997 1.00 96.12 132 GLU A C 1
ATOM 1068 O O . GLU A 1 132 ? 1.933 15.017 -15.344 1.00 96.12 132 GLU A O 1
ATOM 1073 N N . MET A 1 133 ? 4.085 15.565 -15.693 1.00 96.88 133 MET A N 1
ATOM 1074 C CA . MET A 1 133 ? 4.225 14.745 -16.898 1.00 96.88 133 MET A CA 1
ATOM 1075 C C . MET A 1 133 ? 4.230 13.258 -16.538 1.00 96.88 133 MET A C 1
ATOM 1077 O O . MET A 1 133 ? 3.484 12.483 -17.140 1.00 96.88 133 MET A O 1
ATOM 1081 N N . ALA A 1 134 ? 4.986 12.887 -15.499 1.00 98.00 134 ALA A N 1
ATOM 1082 C CA . ALA A 1 134 ? 5.042 11.517 -15.003 1.00 98.00 134 ALA A CA 1
ATOM 1083 C C . ALA A 1 134 ? 3.660 11.020 -14.547 1.00 98.00 134 ALA A C 1
ATOM 1085 O O . ALA A 1 134 ? 3.242 9.918 -14.900 1.00 98.00 134 ALA A O 1
ATOM 1086 N N . GLN A 1 135 ? 2.919 11.855 -13.812 1.00 96.75 135 GLN A N 1
ATOM 1087 C CA . GLN A 1 135 ? 1.600 11.522 -13.275 1.00 96.75 135 GLN A CA 1
ATOM 1088 C C . GLN A 1 135 ? 0.594 11.192 -14.378 1.00 96.75 135 GLN A C 1
ATOM 1090 O O . GLN A 1 135 ? -0.156 10.229 -14.243 1.00 96.75 135 GLN A O 1
ATOM 1095 N N . LYS A 1 136 ? 0.589 11.944 -15.487 1.00 97.12 136 LYS A N 1
ATOM 1096 C CA . LYS A 1 136 ? -0.300 11.658 -16.627 1.00 97.12 136 LYS A CA 1
ATOM 1097 C C . LYS A 1 136 ? -0.077 10.247 -17.173 1.00 97.12 136 LYS A C 1
ATOM 1099 O O . LYS A 1 136 ? -1.044 9.522 -17.396 1.00 97.12 136 LYS A O 1
ATOM 1104 N N . ILE A 1 137 ? 1.184 9.848 -17.339 1.00 97.75 137 ILE A N 1
ATOM 1105 C CA . ILE A 1 137 ? 1.528 8.522 -17.860 1.00 97.75 137 ILE A CA 1
ATOM 1106 C C . ILE A 1 137 ? 1.214 7.433 -16.826 1.00 97.75 137 ILE A C 1
ATOM 1108 O O . ILE A 1 137 ? 0.579 6.437 -17.164 1.00 97.75 137 ILE A O 1
ATOM 1112 N N . PHE A 1 138 ? 1.581 7.618 -15.555 1.00 98.31 138 PHE A N 1
ATOM 1113 C CA . PHE A 1 138 ? 1.279 6.630 -14.515 1.00 98.31 138 PHE A CA 1
ATOM 1114 C C . PHE A 1 138 ? -0.227 6.420 -14.317 1.00 98.31 138 PHE A C 1
ATOM 1116 O O . PHE A 1 138 ? -0.670 5.278 -14.212 1.00 98.31 138 PHE A O 1
ATOM 1123 N N . ARG A 1 139 ? -1.039 7.484 -14.370 1.00 96.31 139 ARG A N 1
ATOM 1124 C CA . ARG A 1 139 ? -2.507 7.368 -14.317 1.00 96.31 139 ARG A CA 1
ATOM 1125 C C . ARG A 1 139 ? -3.094 6.610 -15.502 1.00 96.31 139 ARG A C 1
ATOM 1127 O O . ARG A 1 139 ? -4.116 5.953 -15.333 1.00 96.31 139 ARG A O 1
ATOM 1134 N N . HIS A 1 140 ? -2.471 6.698 -16.675 1.00 95.75 140 HIS A N 1
ATOM 1135 C CA . HIS A 1 140 ? -2.867 5.907 -17.837 1.00 95.75 140 HIS A CA 1
ATOM 1136 C C . HIS A 1 140 ? -2.491 4.426 -17.673 1.00 95.75 140 HIS A C 1
ATOM 1138 O O . HIS A 1 140 ? -3.263 3.551 -18.050 1.00 95.75 140 HIS A O 1
ATOM 1144 N N . LEU A 1 141 ? -1.336 4.139 -17.065 1.00 96.81 141 LEU A N 1
ATOM 1145 C CA . LEU A 1 141 ? -0.825 2.776 -16.903 1.00 96.81 141 LEU A CA 1
ATOM 1146 C C . LEU A 1 141 ? -1.373 2.028 -15.677 1.00 96.81 141 LEU A C 1
ATOM 1148 O O . LEU A 1 141 ? -1.257 0.809 -15.643 1.00 96.81 141 LEU A O 1
ATOM 1152 N N . ARG A 1 142 ? -1.961 2.704 -14.678 1.00 94.94 142 ARG A N 1
ATOM 1153 C CA . ARG A 1 142 ? -2.358 2.094 -13.385 1.00 94.94 142 ARG A CA 1
ATOM 1154 C C . ARG A 1 142 ? -3.367 0.938 -13.480 1.00 94.94 142 ARG A C 1
ATOM 1156 O O . ARG A 1 142 ? -3.468 0.154 -12.544 1.00 94.94 142 ARG A O 1
ATOM 1163 N N . THR A 1 143 ? -4.099 0.820 -14.587 1.00 91.00 143 THR A N 1
ATOM 1164 C CA . THR A 1 143 ? -5.053 -0.275 -14.846 1.00 91.00 143 THR A CA 1
ATOM 1165 C C . THR A 1 143 ? -4.456 -1.421 -15.664 1.00 91.00 143 THR A C 1
ATOM 1167 O O . THR A 1 143 ? -5.126 -2.424 -15.889 1.00 91.00 143 THR A O 1
ATOM 1170 N N . ASP A 1 144 ? -3.209 -1.303 -16.119 1.00 94.31 144 ASP A N 1
ATOM 1171 C CA . ASP A 1 144 ? -2.549 -2.354 -16.885 1.00 94.31 144 ASP A CA 1
ATOM 1172 C C . ASP A 1 144 ? -2.189 -3.563 -15.999 1.00 94.31 144 ASP A C 1
ATOM 1174 O O . ASP A 1 144 ? -1.591 -3.360 -14.947 1.00 94.31 144 ASP A O 1
ATOM 1178 N N . PRO A 1 145 ? -2.436 -4.817 -16.412 1.00 92.44 145 PRO A N 1
ATOM 1179 C CA . PRO A 1 145 ? -2.148 -5.981 -15.566 1.00 92.44 145 PRO A CA 1
ATOM 1180 C C . PRO A 1 145 ? -0.672 -6.156 -15.173 1.00 92.44 145 PRO A C 1
ATOM 1182 O O . PRO A 1 145 ? -0.369 -6.728 -14.129 1.00 92.44 145 PRO A O 1
ATOM 1185 N N . ARG A 1 146 ? 0.268 -5.695 -16.010 1.00 92.69 146 ARG A N 1
ATOM 1186 C CA . ARG A 1 146 ? 1.712 -5.876 -15.790 1.00 92.69 146 ARG A CA 1
ATOM 1187 C C . ARG A 1 146 ? 2.354 -4.645 -15.157 1.00 92.69 146 ARG A C 1
ATOM 1189 O O . ARG A 1 146 ? 3.194 -4.769 -14.269 1.00 92.69 146 ARG A O 1
ATOM 1196 N N . TRP A 1 147 ? 2.001 -3.459 -15.640 1.00 94.44 147 TRP A N 1
ATOM 1197 C CA . TRP A 1 147 ? 2.588 -2.187 -15.209 1.00 94.44 147 TRP A CA 1
ATOM 1198 C C . TRP A 1 147 ? 1.762 -1.479 -14.137 1.00 94.44 147 TRP A C 1
ATOM 1200 O O . TRP A 1 147 ? 2.303 -0.646 -13.407 1.00 94.44 147 TRP A O 1
ATOM 1210 N N . GLY A 1 148 ? 0.482 -1.825 -14.021 1.00 95.25 148 GLY A N 1
ATOM 1211 C CA . GLY A 1 148 ? -0.510 -1.170 -13.181 1.00 95.25 148 GLY A CA 1
ATOM 1212 C C . GLY A 1 148 ? -0.128 -1.063 -11.718 1.00 95.25 148 GLY A C 1
ATOM 1213 O O . GLY A 1 148 ? -0.134 0.059 -11.223 1.00 95.25 148 GLY A O 1
ATOM 1214 N N . PRO A 1 149 ? 0.308 -2.137 -11.037 1.00 96.44 149 PRO A N 1
ATOM 1215 C CA . PRO A 1 149 ? 0.690 -2.067 -9.626 1.00 96.44 149 PRO A CA 1
ATOM 1216 C C . PRO A 1 149 ? 1.778 -1.027 -9.340 1.00 96.44 149 PRO A C 1
ATOM 1218 O O . PRO A 1 149 ? 1.659 -0.205 -8.432 1.00 96.44 149 PRO A O 1
ATOM 1221 N N . ASN A 1 150 ? 2.835 -1.019 -10.157 1.00 96.31 150 ASN A N 1
ATOM 1222 C CA . ASN A 1 150 ? 3.925 -0.062 -10.006 1.00 96.31 150 ASN A CA 1
ATOM 1223 C C . ASN A 1 150 ? 3.492 1.348 -10.423 1.00 96.31 150 ASN A C 1
ATOM 1225 O O . ASN A 1 150 ? 3.815 2.320 -9.746 1.00 96.31 150 ASN A O 1
ATOM 1229 N N . ALA A 1 151 ? 2.755 1.479 -11.528 1.00 97.38 151 ALA A N 1
ATOM 1230 C CA . ALA A 1 151 ? 2.247 2.766 -11.985 1.00 97.38 151 ALA A CA 1
ATOM 1231 C C . ALA A 1 151 ? 1.298 3.400 -10.954 1.00 97.38 151 ALA A C 1
ATOM 1233 O O . ALA A 1 151 ? 1.399 4.593 -10.686 1.00 97.38 151 ALA A O 1
ATOM 1234 N N . ALA A 1 152 ? 0.444 2.597 -10.323 1.00 97.75 152 ALA A N 1
ATOM 1235 C CA . ALA A 1 152 ? -0.433 2.993 -9.232 1.00 97.75 152 ALA A CA 1
ATOM 1236 C C . ALA A 1 152 ? 0.369 3.468 -8.010 1.00 97.75 152 ALA A C 1
ATOM 1238 O O . ALA A 1 152 ? 0.102 4.553 -7.497 1.00 97.75 152 ALA A O 1
ATOM 1239 N N . LEU A 1 153 ? 1.421 2.736 -7.612 1.00 98.12 153 LEU A N 1
ATOM 1240 C CA . LEU A 1 153 ? 2.331 3.167 -6.545 1.00 98.12 153 LEU A CA 1
ATOM 1241 C C . LEU A 1 153 ? 2.949 4.543 -6.844 1.00 98.12 153 LEU A C 1
ATOM 1243 O O . LEU A 1 153 ? 2.926 5.429 -5.988 1.00 98.12 153 LEU A O 1
ATOM 1247 N N . TYR A 1 154 ? 3.494 4.750 -8.047 1.00 98.25 154 TYR A N 1
ATOM 1248 C CA . TYR A 1 154 ? 4.101 6.036 -8.407 1.00 98.25 154 TYR A CA 1
ATOM 1249 C C . TYR A 1 154 ? 3.072 7.160 -8.521 1.00 98.25 154 TYR A C 1
ATOM 1251 O O . TYR A 1 154 ? 3.343 8.264 -8.053 1.00 98.25 154 TYR A O 1
ATOM 1259 N N . SER A 1 155 ? 1.898 6.893 -9.095 1.00 97.94 155 SER A N 1
ATOM 1260 C CA . SER A 1 155 ? 0.810 7.871 -9.186 1.00 97.94 155 SER A CA 1
ATOM 1261 C C . SER A 1 155 ? 0.361 8.322 -7.793 1.00 97.94 155 SER A C 1
ATOM 1263 O O . SER A 1 155 ? 0.384 9.521 -7.504 1.00 97.94 155 SER A O 1
ATOM 1265 N N . GLY A 1 156 ? 0.103 7.372 -6.887 1.00 97.81 156 GLY A N 1
ATOM 1266 C CA . GLY A 1 156 ? -0.247 7.668 -5.499 1.00 97.81 156 GLY A CA 1
ATOM 1267 C C . GLY A 1 156 ? 0.870 8.398 -4.750 1.00 97.81 156 GLY A C 1
ATOM 1268 O O . GLY A 1 156 ? 0.608 9.348 -4.017 1.00 97.81 156 GLY A O 1
ATOM 1269 N N . THR A 1 157 ? 2.135 8.048 -5.005 1.00 97.94 157 THR A N 1
ATOM 1270 C CA . THR A 1 157 ? 3.291 8.741 -4.407 1.00 97.94 157 THR A CA 1
ATOM 1271 C C . THR A 1 157 ? 3.387 10.195 -4.875 1.00 97.94 157 THR A C 1
ATOM 1273 O O . THR A 1 157 ? 3.743 11.077 -4.092 1.00 97.94 157 THR A O 1
ATOM 1276 N N . ILE A 1 158 ? 3.069 10.477 -6.142 1.00 98.06 158 ILE A N 1
ATOM 1277 C CA . ILE A 1 158 ? 3.033 11.850 -6.661 1.00 98.06 158 ILE A CA 1
ATOM 1278 C C . ILE A 1 158 ? 1.905 12.645 -5.995 1.00 98.06 158 ILE A C 1
ATOM 1280 O O . ILE A 1 158 ? 2.149 13.769 -5.558 1.00 98.06 158 ILE A O 1
ATOM 1284 N N . PHE A 1 159 ? 0.709 12.068 -5.865 1.00 97.94 159 PHE A N 1
ATOM 1285 C CA . PHE A 1 159 ? -0.402 12.693 -5.139 1.00 97.94 159 PHE A CA 1
ATOM 1286 C C . PHE A 1 159 ? -0.049 12.968 -3.669 1.00 97.94 159 PHE A C 1
ATOM 1288 O O . PHE A 1 159 ? -0.214 14.088 -3.187 1.00 97.94 159 PHE A O 1
ATOM 1295 N N . ALA A 1 160 ? 0.581 12.008 -2.987 1.00 97.19 160 ALA A N 1
ATOM 1296 C CA . ALA A 1 160 ? 1.060 12.179 -1.617 1.00 97.19 160 ALA A CA 1
ATOM 1297 C C . ALA A 1 160 ? 2.080 13.327 -1.489 1.00 97.19 160 ALA A C 1
ATOM 1299 O O . ALA A 1 160 ? 1.994 14.133 -0.563 1.00 97.19 160 ALA A O 1
ATOM 1300 N N . LYS A 1 161 ? 3.009 13.478 -2.449 1.00 96.00 161 LYS A N 1
ATOM 1301 C CA . LYS A 1 161 ? 3.938 14.628 -2.495 1.00 96.00 161 LYS A CA 1
ATOM 1302 C C . LYS A 1 161 ? 3.212 15.969 -2.645 1.00 96.00 161 LYS A C 1
ATOM 1304 O O . LYS A 1 161 ? 3.688 16.970 -2.112 1.00 96.00 161 LYS A O 1
ATOM 1309 N N . LYS A 1 162 ? 2.069 15.985 -3.336 1.00 95.69 162 LYS A N 1
ATOM 1310 C CA . LYS A 1 162 ? 1.184 17.153 -3.480 1.00 95.69 162 LYS A CA 1
ATOM 1311 C C . LYS A 1 162 ? 0.250 17.362 -2.282 1.00 95.69 162 LYS A C 1
ATOM 1313 O O . LYS A 1 162 ? -0.429 18.379 -2.230 1.00 95.69 162 LYS A O 1
ATOM 1318 N N . ARG A 1 163 ? 0.272 16.458 -1.291 1.00 95.56 163 ARG A N 1
ATOM 1319 C CA . ARG A 1 163 ? -0.655 16.404 -0.142 1.00 95.56 163 ARG A CA 1
ATOM 1320 C C . ARG A 1 163 ? -2.117 16.155 -0.535 1.00 95.56 163 ARG A C 1
ATOM 1322 O O . ARG A 1 163 ? -3.019 16.477 0.230 1.00 95.56 163 ARG A O 1
ATOM 1329 N N . GLU A 1 164 ? -2.327 15.562 -1.704 1.00 96.81 164 GLU A N 1
ATOM 1330 C CA . GLU A 1 164 ? -3.617 15.079 -2.204 1.00 96.81 164 GLU A CA 1
ATOM 1331 C C . GLU A 1 164 ? -3.785 13.629 -1.708 1.00 96.81 164 GLU A C 1
ATOM 1333 O O . GLU A 1 164 ? -3.441 12.659 -2.387 1.00 96.81 164 GLU A O 1
ATOM 1338 N N . TRP A 1 165 ? -4.142 13.474 -0.428 1.00 96.56 165 TRP A N 1
ATOM 1339 C CA . TRP A 1 165 ? -4.059 12.188 0.278 1.00 96.56 165 TRP A CA 1
ATOM 1340 C C . TRP A 1 165 ? -5.184 11.225 -0.096 1.00 96.56 165 TRP A C 1
ATOM 1342 O O . TRP A 1 165 ? -4.972 10.011 -0.122 1.00 96.56 165 TRP A O 1
ATOM 1352 N N . GLU A 1 166 ? -6.365 11.751 -0.397 1.00 95.25 166 GLU A N 1
ATOM 1353 C CA . GLU A 1 166 ? -7.527 10.996 -0.844 1.00 95.25 166 GLU A CA 1
ATOM 1354 C C . GLU A 1 166 ? -7.231 10.307 -2.183 1.00 95.25 166 GLU A C 1
ATOM 1356 O O . GLU A 1 166 ? -7.362 9.084 -2.294 1.00 95.25 166 GLU A O 1
ATOM 1361 N N . GLU A 1 167 ? -6.729 11.053 -3.165 1.00 96.62 167 GLU A N 1
ATOM 1362 C CA . GLU A 1 167 ? -6.308 10.545 -4.471 1.00 96.62 167 GLU A CA 1
ATOM 1363 C C . GLU A 1 167 ? -5.148 9.556 -4.339 1.00 96.62 167 GLU A C 1
ATOM 1365 O O . GLU A 1 167 ? -5.156 8.503 -4.984 1.00 96.62 167 GLU A O 1
ATOM 1370 N N . ALA A 1 168 ? -4.183 9.847 -3.458 1.00 98.12 168 ALA A N 1
ATOM 1371 C CA . ALA A 1 168 ? -3.094 8.923 -3.165 1.00 98.12 168 ALA A CA 1
ATOM 1372 C C . ALA A 1 168 ? -3.620 7.581 -2.639 1.00 98.12 168 ALA A C 1
ATOM 1374 O O . ALA A 1 168 ? -3.220 6.524 -3.131 1.00 98.12 168 ALA A O 1
ATOM 1375 N N . SER A 1 169 ? -4.550 7.615 -1.678 1.00 97.00 169 SER A N 1
ATOM 1376 C CA . SER A 1 169 ? -5.157 6.409 -1.106 1.00 97.00 169 SER A CA 1
ATOM 1377 C C . SER A 1 169 ? -5.904 5.584 -2.159 1.00 97.00 169 SER A C 1
ATOM 1379 O O . SER A 1 169 ? -5.771 4.359 -2.181 1.00 97.00 169 SER A O 1
ATOM 1381 N N . MET A 1 170 ? -6.614 6.247 -3.079 1.00 96.75 170 MET A N 1
ATOM 1382 C CA . MET A 1 170 ? -7.329 5.593 -4.174 1.00 96.75 170 MET A CA 1
ATOM 1383 C C . MET A 1 170 ? -6.360 4.893 -5.133 1.00 96.75 170 MET A C 1
ATOM 1385 O O . MET A 1 170 ? -6.587 3.746 -5.512 1.00 96.75 170 MET A O 1
ATOM 1389 N N . ASP A 1 171 ? -5.258 5.548 -5.500 1.00 97.38 171 ASP A N 1
ATOM 1390 C CA . ASP A 1 171 ? -4.246 4.948 -6.369 1.00 97.38 171 ASP A CA 1
ATOM 1391 C C . ASP A 1 171 ? -3.568 3.742 -5.715 1.00 97.38 171 ASP A C 1
ATOM 1393 O O . ASP A 1 171 ? -3.422 2.704 -6.360 1.00 97.38 171 ASP A O 1
ATOM 1397 N N . TYR A 1 172 ? -3.218 3.811 -4.429 1.00 98.19 172 TYR A N 1
ATOM 1398 C CA . TYR A 1 172 ? -2.647 2.650 -3.742 1.00 98.19 172 TYR A CA 1
ATOM 1399 C C . TYR A 1 172 ? -3.624 1.468 -3.686 1.00 98.19 172 TYR A C 1
ATOM 1401 O O . TYR A 1 172 ? -3.210 0.326 -3.886 1.00 98.19 172 TYR A O 1
ATOM 1409 N N . GLN A 1 173 ? -4.919 1.729 -3.482 1.00 96.44 173 GLN A N 1
ATOM 1410 C CA . GLN A 1 173 ? -5.958 0.696 -3.528 1.00 96.44 173 GLN A CA 1
ATOM 1411 C C . GLN A 1 173 ? -6.086 0.063 -4.915 1.00 96.44 173 GLN A C 1
ATOM 1413 O O . GLN A 1 173 ? -6.149 -1.159 -5.005 1.00 96.44 173 GLN A O 1
ATOM 1418 N N . ILE A 1 174 ? -6.055 0.861 -5.989 1.00 96.06 174 ILE A N 1
ATOM 1419 C CA . ILE A 1 174 ? -6.042 0.338 -7.365 1.00 96.06 174 ILE A CA 1
ATOM 1420 C C . ILE A 1 174 ? -4.845 -0.596 -7.563 1.00 96.06 174 ILE A C 1
ATOM 1422 O O . ILE A 1 174 ? -4.996 -1.675 -8.127 1.00 96.06 174 ILE A O 1
ATOM 1426 N N . GLY A 1 175 ? -3.664 -0.220 -7.062 1.00 96.00 175 GLY A N 1
ATOM 1427 C CA . GLY A 1 175 ? -2.473 -1.068 -7.119 1.00 96.00 175 GLY A CA 1
ATOM 1428 C C . GLY A 1 175 ? -2.662 -2.423 -6.430 1.00 96.00 175 GLY A C 1
ATOM 1429 O O . GLY A 1 175 ? -2.213 -3.436 -6.958 1.00 96.00 175 GLY A O 1
ATOM 1430 N N . LEU A 1 176 ? -3.356 -2.445 -5.288 1.00 96.25 176 LEU A N 1
ATOM 1431 C CA . LEU A 1 176 ? -3.640 -3.653 -4.503 1.00 96.25 176 LEU A CA 1
ATOM 1432 C C . LEU A 1 176 ? -4.734 -4.551 -5.105 1.00 96.25 176 LEU A C 1
ATOM 1434 O O . LEU A 1 176 ? -4.844 -5.699 -4.689 1.00 96.25 176 LEU A O 1
ATOM 1438 N N . GLN A 1 177 ? -5.531 -4.055 -6.057 1.00 95.69 177 GLN A N 1
ATOM 1439 C CA . GLN A 1 177 ? -6.589 -4.830 -6.724 1.00 95.69 177 GLN A CA 1
ATOM 1440 C C . GLN A 1 177 ? -6.079 -5.726 -7.862 1.00 95.69 177 GLN A C 1
ATOM 1442 O O . GLN A 1 177 ? -6.834 -6.547 -8.377 1.00 95.69 177 GLN A O 1
ATOM 1447 N N . HIS A 1 178 ? -4.823 -5.575 -8.282 1.00 94.31 178 HIS A N 1
ATOM 1448 C CA . HIS A 1 178 ? -4.237 -6.416 -9.327 1.00 94.31 178 HIS A CA 1
ATOM 1449 C C . HIS A 1 178 ? -3.929 -7.826 -8.809 1.00 94.31 178 HIS A C 1
ATOM 1451 O O . HIS A 1 178 ? -3.457 -7.997 -7.689 1.00 94.31 178 HIS A O 1
ATOM 1457 N N . GLU A 1 179 ? -4.120 -8.842 -9.652 1.00 88.81 179 GLU A N 1
ATOM 1458 C CA . GLU A 1 179 ? -3.936 -10.250 -9.261 1.00 88.81 179 GLU A CA 1
ATOM 1459 C C . GLU A 1 179 ? -2.463 -10.626 -9.020 1.00 88.81 179 GLU A C 1
ATOM 1461 O O . GLU A 1 179 ? -2.155 -11.418 -8.135 1.00 88.81 179 GLU A O 1
ATOM 1466 N N . ASN A 1 180 ? -1.535 -10.039 -9.786 1.00 83.12 180 ASN A N 1
ATOM 1467 C CA . ASN A 1 180 ? -0.125 -10.451 -9.828 1.00 83.12 180 ASN A CA 1
ATOM 1468 C C . ASN A 1 180 ? 0.822 -9.456 -9.133 1.00 83.12 180 ASN A C 1
ATOM 1470 O O . ASN A 1 180 ? 1.913 -9.160 -9.631 1.00 83.12 180 ASN A O 1
ATOM 1474 N N . VAL A 1 181 ? 0.413 -8.902 -7.990 1.00 91.69 181 VAL A N 1
ATOM 1475 C CA . VAL A 1 181 ? 1.264 -7.995 -7.202 1.00 91.69 181 VAL A CA 1
ATOM 1476 C C . VAL A 1 181 ? 2.304 -8.810 -6.434 1.00 91.69 181 VAL A C 1
ATOM 1478 O O . VAL A 1 181 ? 1.971 -9.731 -5.694 1.00 91.69 181 VAL A O 1
ATOM 1481 N N . THR A 1 182 ? 3.585 -8.469 -6.586 1.00 93.12 182 THR A N 1
ATOM 1482 C CA . THR A 1 182 ? 4.654 -9.120 -5.816 1.00 93.12 182 THR A CA 1
ATOM 1483 C C . THR A 1 182 ? 4.524 -8.788 -4.328 1.00 93.12 182 THR A C 1
ATOM 1485 O O . THR A 1 182 ? 4.118 -7.682 -3.975 1.00 93.12 182 THR A O 1
ATOM 1488 N N . GLY A 1 183 ? 4.925 -9.706 -3.440 1.00 92.56 183 GLY A N 1
ATOM 1489 C CA . GLY A 1 183 ? 4.806 -9.494 -1.989 1.00 92.56 183 GLY A CA 1
ATOM 1490 C C . GLY A 1 183 ? 5.485 -8.207 -1.501 1.00 92.56 183 GLY A C 1
ATOM 1491 O O . GLY A 1 183 ? 4.897 -7.452 -0.736 1.00 92.56 183 GLY A O 1
ATOM 1492 N N . GLU A 1 184 ? 6.679 -7.886 -2.011 1.00 94.31 184 GLU A N 1
ATOM 1493 C CA . GLU A 1 184 ? 7.381 -6.636 -1.678 1.00 94.31 184 GLU A CA 1
ATOM 1494 C C . GLU A 1 184 ? 6.589 -5.387 -2.099 1.00 94.31 184 GLU A C 1
ATOM 1496 O O . GLU A 1 184 ? 6.453 -4.440 -1.321 1.00 94.31 184 GLU A O 1
ATOM 1501 N N . LEU A 1 185 ? 6.019 -5.394 -3.308 1.00 96.44 185 LEU A N 1
ATOM 1502 C CA . LEU A 1 185 ? 5.220 -4.279 -3.809 1.00 96.44 185 LEU A CA 1
ATOM 1503 C C . LEU A 1 185 ? 3.894 -4.152 -3.054 1.00 96.44 185 LEU A C 1
ATOM 1505 O O . LEU A 1 185 ? 3.454 -3.039 -2.774 1.00 96.44 185 LEU A O 1
ATOM 1509 N N . GLN A 1 186 ? 3.279 -5.275 -2.686 1.00 96.75 186 GLN A N 1
ATOM 1510 C CA . GLN A 1 186 ? 2.069 -5.296 -1.874 1.00 96.75 186 GLN A CA 1
ATOM 1511 C C . GLN A 1 186 ? 2.323 -4.665 -0.499 1.00 96.75 186 GLN A C 1
ATOM 1513 O O . GLN A 1 186 ? 1.520 -3.849 -0.046 1.00 96.75 186 GLN A O 1
ATOM 1518 N N . LEU A 1 187 ? 3.455 -4.987 0.141 1.00 97.25 187 LEU A N 1
ATOM 1519 C CA . LEU A 1 187 ? 3.863 -4.375 1.407 1.00 97.25 187 LEU A CA 1
ATOM 1520 C C . LEU A 1 187 ? 4.093 -2.865 1.259 1.00 97.25 187 LEU A C 1
ATOM 1522 O O . LEU A 1 187 ? 3.607 -2.098 2.090 1.00 97.25 187 LEU A O 1
ATOM 1526 N N . GLU A 1 188 ? 4.763 -2.419 0.190 1.00 98.12 188 GLU A N 1
ATOM 1527 C CA . GLU A 1 188 ? 4.971 -0.985 -0.063 1.00 98.12 188 GLU A CA 1
ATOM 1528 C C . GLU A 1 188 ? 3.646 -0.247 -0.292 1.00 98.12 188 GLU A C 1
ATOM 1530 O O . GLU A 1 188 ? 3.415 0.794 0.321 1.00 98.12 188 GLU A O 1
ATOM 1535 N N . LEU A 1 189 ? 2.750 -0.790 -1.122 1.00 98.25 189 LEU A N 1
ATOM 1536 C CA . LEU A 1 189 ? 1.430 -0.210 -1.383 1.00 98.25 189 LEU A CA 1
ATOM 1537 C C . LEU A 1 189 ? 0.599 -0.098 -0.100 1.00 98.25 189 LEU A C 1
ATOM 1539 O O . LEU A 1 189 ? 0.051 0.968 0.178 1.00 98.25 189 LEU A O 1
ATOM 1543 N N . LYS A 1 190 ? 0.542 -1.163 0.714 1.00 98.19 190 LYS A N 1
ATOM 1544 C CA . LYS A 1 190 ? -0.150 -1.147 2.012 1.00 98.19 190 LYS A CA 1
ATOM 1545 C C . LYS A 1 190 ? 0.463 -0.117 2.959 1.00 98.19 190 LYS A C 1
ATOM 1547 O O . LYS A 1 190 ? -0.260 0.649 3.589 1.00 98.19 190 LYS A O 1
ATOM 1552 N N . TYR A 1 191 ? 1.789 -0.050 3.026 1.00 98.31 191 TYR A N 1
ATOM 1553 C CA . TYR A 1 191 ? 2.490 0.906 3.879 1.00 98.31 191 TYR A CA 1
ATOM 1554 C C . TYR A 1 191 ? 2.161 2.356 3.499 1.00 98.31 191 TYR A C 1
ATOM 1556 O O . TYR A 1 191 ? 1.814 3.166 4.359 1.00 98.31 191 TYR A O 1
ATOM 1564 N N . ARG A 1 192 ? 2.188 2.680 2.202 1.00 98.25 192 ARG A N 1
ATOM 1565 C CA . ARG A 1 192 ? 1.826 4.015 1.701 1.00 98.25 192 ARG A CA 1
ATOM 1566 C C . ARG A 1 192 ? 0.342 4.331 1.855 1.00 98.25 192 ARG A C 1
ATOM 1568 O O . ARG A 1 192 ? -0.015 5.476 2.130 1.00 98.25 192 ARG A O 1
ATOM 1575 N N . LEU A 1 193 ? -0.520 3.326 1.736 1.00 98.12 193 LEU A N 1
ATOM 1576 C CA . LEU A 1 193 ? -1.947 3.464 2.003 1.00 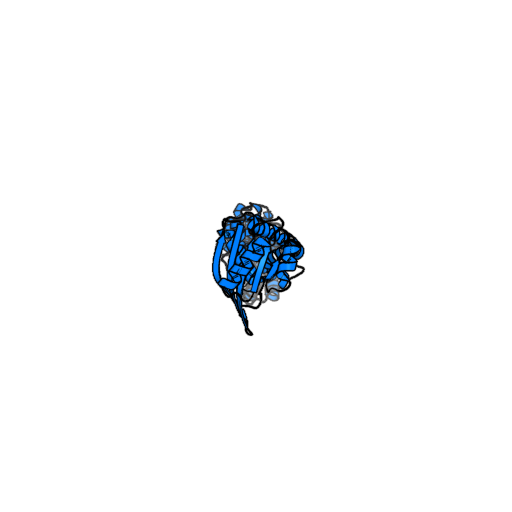98.12 193 LEU A CA 1
ATOM 1577 C C . LEU A 1 193 ? -2.220 3.785 3.479 1.00 98.12 193 LEU A C 1
ATOM 1579 O O . LEU A 1 193 ? -3.014 4.678 3.767 1.00 98.12 193 LEU A O 1
ATOM 1583 N N . ALA A 1 194 ? -1.538 3.115 4.411 1.00 96.31 194 ALA A N 1
ATOM 1584 C CA . ALA A 1 194 ? -1.643 3.423 5.836 1.00 96.31 194 ALA A CA 1
ATOM 1585 C C . ALA A 1 194 ? -1.182 4.857 6.151 1.00 96.31 194 ALA A C 1
ATOM 1587 O O . ALA A 1 194 ? -1.845 5.564 6.912 1.00 96.31 194 ALA A O 1
ATOM 1588 N N . GLU A 1 195 ? -0.098 5.315 5.516 1.00 96.00 195 GLU A N 1
ATOM 1589 C CA . GLU A 1 195 ? 0.371 6.702 5.611 1.00 96.00 195 GLU A CA 1
ATOM 1590 C C . GLU A 1 195 ? -0.709 7.692 5.132 1.00 96.00 195 GLU A C 1
ATOM 1592 O O . GLU A 1 195 ? -1.038 8.638 5.852 1.00 96.00 195 GLU A O 1
ATOM 1597 N N . ALA A 1 196 ? -1.325 7.441 3.971 1.00 96.81 196 ALA A N 1
ATOM 1598 C CA . ALA A 1 196 ? -2.407 8.272 3.440 1.00 96.81 196 ALA A CA 1
ATOM 1599 C C . ALA A 1 196 ? -3.648 8.292 4.356 1.00 96.81 196 ALA A C 1
ATOM 1601 O O . ALA A 1 196 ? -4.227 9.354 4.602 1.00 96.81 196 ALA A O 1
ATOM 1602 N N . PHE A 1 197 ? -4.033 7.148 4.933 1.00 93.75 197 PHE A N 1
ATOM 1603 C CA . PHE A 1 197 ? -5.134 7.085 5.900 1.00 93.75 197 PHE A CA 1
ATOM 1604 C C . PHE A 1 197 ? -4.846 7.852 7.188 1.00 93.75 197 PHE A C 1
ATOM 1606 O O . PHE A 1 197 ? -5.734 8.508 7.735 1.00 93.75 197 PHE A O 1
ATOM 1613 N N . ASN A 1 198 ? -3.605 7.823 7.666 1.00 90.31 198 ASN A N 1
ATOM 1614 C CA . ASN A 1 198 ? -3.227 8.614 8.827 1.00 90.31 198 ASN A CA 1
ATOM 1615 C C . ASN A 1 198 ? -3.346 10.124 8.548 1.00 90.31 198 ASN A C 1
ATOM 1617 O O . ASN A 1 198 ? -3.879 10.859 9.379 1.00 90.31 198 ASN A O 1
ATOM 1621 N N . GLN A 1 199 ? -2.915 10.591 7.371 1.00 92.81 199 GLN A N 1
ATOM 1622 C CA . GLN A 1 199 ? -3.007 12.012 6.999 1.00 92.81 199 GLN A CA 1
ATOM 1623 C C . GLN A 1 199 ? -4.457 12.495 6.843 1.00 92.81 199 GLN A C 1
ATOM 1625 O O . GLN A 1 199 ? -4.777 13.620 7.223 1.00 92.81 199 GLN A O 1
ATOM 1630 N N . THR A 1 200 ? -5.354 11.617 6.393 1.00 90.38 200 THR A N 1
ATOM 1631 C CA . THR A 1 200 ? -6.805 11.871 6.296 1.00 90.38 200 THR A CA 1
ATOM 1632 C C . THR A 1 200 ? -7.563 11.624 7.613 1.00 90.38 200 THR A C 1
ATOM 1634 O O . THR A 1 200 ? -8.789 11.657 7.649 1.00 90.38 200 THR A O 1
ATOM 1637 N N . ARG A 1 201 ? -6.854 11.416 8.738 1.00 85.06 201 ARG A N 1
ATOM 1638 C CA . ARG A 1 201 ? -7.404 11.162 10.092 1.00 85.06 201 ARG A CA 1
ATOM 1639 C C . ARG A 1 201 ? -8.250 9.884 10.226 1.00 85.06 201 ARG A C 1
ATOM 1641 O O . ARG A 1 201 ? -8.961 9.704 11.223 1.00 85.06 201 ARG A O 1
ATOM 1648 N N . HIS A 1 202 ? -8.111 8.954 9.288 1.00 86.19 202 HIS A N 1
ATOM 1649 C CA . HIS A 1 202 ? -8.677 7.606 9.339 1.00 86.19 202 HIS A CA 1
ATOM 1650 C C . HIS A 1 202 ? -7.711 6.631 10.037 1.00 86.19 202 HIS A C 1
ATOM 1652 O O . HIS A 1 202 ? -7.248 5.649 9.455 1.00 86.19 202 HIS A O 1
ATOM 1658 N N . ILE A 1 203 ? -7.378 6.928 11.300 1.00 86.25 203 ILE A N 1
ATOM 1659 C CA . ILE A 1 203 ? -6.388 6.184 12.109 1.00 86.25 203 ILE A CA 1
ATOM 1660 C C . ILE A 1 203 ? -6.776 4.705 12.263 1.00 86.25 203 ILE A C 1
ATOM 1662 O O . ILE A 1 203 ? -5.913 3.832 12.247 1.00 86.25 203 ILE A O 1
ATOM 1666 N N . ASP A 1 204 ? -8.071 4.419 12.357 1.00 82.12 204 ASP A N 1
ATOM 1667 C CA . ASP A 1 204 ? -8.639 3.073 12.412 1.00 82.12 204 ASP A CA 1
ATOM 1668 C C . ASP A 1 204 ? -8.295 2.247 11.162 1.00 82.12 204 ASP A C 1
ATOM 1670 O O . ASP A 1 204 ? -7.821 1.115 11.273 1.00 82.12 204 ASP A O 1
ATOM 1674 N N . ARG A 1 205 ? -8.446 2.835 9.968 1.00 88.88 205 ARG A N 1
ATOM 1675 C CA . ARG A 1 205 ? -8.081 2.178 8.704 1.00 88.88 205 ARG A CA 1
ATOM 1676 C C . ARG A 1 205 ? -6.572 2.022 8.561 1.00 88.88 205 ARG A C 1
ATOM 1678 O O . ARG A 1 205 ? -6.110 0.975 8.118 1.00 88.88 205 ARG A O 1
ATOM 1685 N N . ALA A 1 206 ? -5.802 3.034 8.965 1.00 91.56 206 ALA A N 1
ATOM 1686 C CA . ALA A 1 206 ? -4.344 2.953 8.969 1.00 91.56 206 ALA A CA 1
ATOM 1687 C C . ALA A 1 206 ? -3.854 1.796 9.858 1.00 91.56 206 ALA A C 1
ATOM 1689 O O . ALA A 1 206 ? -3.026 0.999 9.426 1.00 91.56 206 ALA A O 1
ATOM 1690 N N . LEU A 1 207 ? -4.408 1.657 11.068 1.00 90.62 207 LEU A N 1
ATOM 1691 C CA . LEU A 1 207 ? -4.088 0.563 11.989 1.00 90.62 207 LEU A CA 1
ATOM 1692 C C . LEU A 1 207 ? -4.404 -0.815 11.413 1.00 90.62 207 LEU A C 1
ATOM 1694 O O . LEU A 1 207 ? -3.578 -1.715 11.547 1.00 90.62 207 LEU A O 1
ATOM 1698 N N . ALA A 1 208 ? -5.568 -0.980 10.781 1.00 89.62 208 ALA A N 1
ATOM 1699 C CA . ALA A 1 208 ? -5.951 -2.248 10.164 1.00 89.62 208 ALA A CA 1
ATOM 1700 C C . ALA A 1 208 ? -4.903 -2.699 9.133 1.00 89.62 208 ALA A C 1
ATOM 1702 O O . ALA A 1 208 ? -4.351 -3.792 9.251 1.00 89.62 208 ALA A O 1
ATOM 1703 N N . ILE A 1 209 ? -4.538 -1.805 8.208 1.00 94.81 209 ILE A N 1
ATOM 1704 C CA . ILE A 1 209 ? -3.539 -2.086 7.170 1.00 94.81 209 ILE A CA 1
ATOM 1705 C C . ILE A 1 209 ? -2.150 -2.352 7.768 1.00 94.81 209 ILE A C 1
ATOM 1707 O O . ILE A 1 209 ? -1.446 -3.255 7.319 1.00 94.81 209 ILE A O 1
ATOM 1711 N N . LEU A 1 210 ? -1.740 -1.603 8.795 1.00 95.00 210 LEU A N 1
ATOM 1712 C CA . LEU A 1 210 ? -0.448 -1.825 9.450 1.00 95.00 210 LEU A CA 1
ATOM 1713 C C . LEU A 1 210 ? -0.381 -3.178 10.166 1.00 95.00 210 LEU A C 1
ATOM 1715 O O . LEU A 1 210 ? 0.657 -3.833 10.106 1.00 95.00 210 LEU A O 1
ATOM 1719 N N . ASN A 1 211 ? -1.465 -3.615 10.813 1.00 93.06 211 ASN A N 1
ATOM 1720 C CA . ASN A 1 211 ? -1.513 -4.947 11.417 1.00 93.06 211 ASN A CA 1
ATOM 1721 C C . ASN A 1 211 ? -1.383 -6.034 10.337 1.00 93.06 211 ASN A C 1
ATOM 1723 O O . ASN A 1 211 ? -0.602 -6.957 10.523 1.00 93.06 211 ASN A O 1
ATOM 1727 N N . GLU A 1 212 ? -2.047 -5.897 9.181 1.00 94.88 212 GLU A N 1
ATOM 1728 C CA . GLU A 1 212 ? -1.866 -6.841 8.064 1.00 94.88 212 GLU A CA 1
ATOM 1729 C C . GLU A 1 212 ? -0.409 -6.917 7.586 1.00 94.88 212 GLU A C 1
ATOM 1731 O O . GLU A 1 212 ? 0.084 -7.998 7.266 1.00 94.88 212 GLU A O 1
ATOM 1736 N N . ILE A 1 213 ? 0.295 -5.780 7.533 1.00 96.69 213 ILE A N 1
ATOM 1737 C CA . ILE A 1 213 ? 1.728 -5.763 7.213 1.00 96.69 213 ILE A CA 1
ATOM 1738 C C . ILE A 1 213 ? 2.527 -6.492 8.296 1.00 96.69 213 ILE A C 1
ATOM 1740 O O . ILE A 1 213 ? 3.416 -7.273 7.966 1.00 96.69 213 ILE A O 1
ATOM 1744 N N . TYR A 1 214 ? 2.220 -6.251 9.572 1.00 95.31 214 TYR A N 1
ATOM 1745 C CA . TYR A 1 214 ? 2.932 -6.846 10.700 1.00 95.31 214 TYR A CA 1
ATOM 1746 C C . TYR A 1 214 ? 2.792 -8.372 10.753 1.00 95.31 214 TYR A C 1
ATOM 1748 O O . TYR A 1 214 ? 3.781 -9.044 11.025 1.00 95.31 214 TYR A O 1
ATOM 1756 N N . GLU A 1 215 ? 1.615 -8.921 10.442 1.00 94.44 215 GLU A N 1
ATOM 1757 C CA . GLU A 1 215 ? 1.392 -10.376 10.389 1.00 94.44 215 GLU A CA 1
ATOM 1758 C C . GLU A 1 215 ? 2.277 -11.063 9.336 1.00 94.44 215 GLU A C 1
ATOM 1760 O O . GLU A 1 215 ? 2.798 -12.154 9.562 1.00 94.44 215 GLU A O 1
ATOM 1765 N N . VAL A 1 216 ? 2.481 -10.415 8.185 1.00 94.31 216 VAL A N 1
ATOM 1766 C CA . VAL A 1 216 ? 3.292 -10.966 7.085 1.00 94.31 216 VAL A CA 1
ATOM 1767 C C . VAL A 1 216 ? 4.782 -10.685 7.286 1.00 94.31 216 VAL A C 1
ATOM 1769 O O . VAL A 1 216 ? 5.627 -11.537 7.014 1.00 94.31 216 VAL A O 1
ATOM 1772 N N . ALA A 1 217 ? 5.122 -9.478 7.735 1.00 95.38 217 ALA A N 1
ATOM 1773 C CA . ALA A 1 217 ? 6.489 -8.996 7.861 1.00 95.38 217 ALA A CA 1
ATOM 1774 C C . ALA A 1 217 ? 6.649 -8.098 9.109 1.00 95.38 217 ALA A C 1
ATOM 1776 O O . ALA A 1 217 ? 6.684 -6.869 8.994 1.00 95.38 217 ALA A O 1
ATOM 1777 N N . PRO A 1 218 ? 6.835 -8.686 10.310 1.00 93.38 218 PRO A N 1
ATOM 1778 C CA . PRO A 1 218 ? 6.918 -7.939 11.573 1.00 93.38 218 PRO A CA 1
ATOM 1779 C C . PRO A 1 218 ? 8.032 -6.880 11.631 1.00 93.38 218 PRO A C 1
ATOM 1781 O O . PRO A 1 218 ? 7.931 -5.901 12.371 1.00 93.38 218 PRO A O 1
ATOM 1784 N N . GLY A 1 219 ? 9.109 -7.087 10.863 1.00 93.25 219 GLY A N 1
ATOM 1785 C CA . GLY A 1 219 ? 10.264 -6.188 10.759 1.00 93.25 219 GLY A CA 1
ATOM 1786 C C . GLY A 1 219 ? 10.206 -5.204 9.586 1.00 93.25 219 GLY A C 1
ATOM 1787 O O . GLY A 1 219 ? 11.223 -4.593 9.260 1.00 93.25 219 GLY A O 1
ATOM 1788 N N . TYR A 1 220 ? 9.066 -5.075 8.903 1.00 96.69 220 TYR A N 1
ATOM 1789 C CA . TYR A 1 220 ? 8.946 -4.176 7.760 1.00 96.69 220 TYR A CA 1
ATOM 1790 C C . TYR A 1 220 ? 8.949 -2.707 8.214 1.00 96.69 220 TYR A C 1
ATOM 1792 O O . TYR A 1 220 ? 7.982 -2.217 8.800 1.00 96.69 220 TYR A O 1
ATOM 1800 N N . LYS A 1 221 ? 10.045 -1.996 7.917 1.00 96.75 221 LYS A N 1
ATOM 1801 C CA . LYS A 1 221 ? 10.244 -0.569 8.234 1.00 96.75 221 LYS A CA 1
ATOM 1802 C C . LYS A 1 221 ? 9.946 -0.260 9.714 1.00 96.75 221 LYS A C 1
ATOM 1804 O O . LYS A 1 221 ? 10.433 -0.946 10.605 1.00 96.75 221 LYS A O 1
ATOM 1809 N N . ASP A 1 222 ? 9.172 0.785 9.983 1.00 95.25 222 ASP A N 1
ATOM 1810 C CA . ASP A 1 222 ? 8.770 1.275 11.300 1.00 95.25 222 ASP A CA 1
ATOM 1811 C C . ASP A 1 222 ? 7.326 0.878 11.670 1.00 95.25 222 ASP A C 1
ATOM 1813 O O . ASP A 1 222 ? 6.749 1.449 12.596 1.00 95.25 222 ASP A O 1
ATOM 1817 N N . VAL A 1 223 ? 6.741 -0.126 11.000 1.00 95.38 223 VAL A N 1
ATOM 1818 C CA . VAL A 1 223 ? 5.334 -0.539 11.179 1.00 95.38 223 VAL A CA 1
ATOM 1819 C C . VAL A 1 223 ? 4.994 -0.839 12.639 1.00 95.38 223 VAL A C 1
ATOM 1821 O O . VAL A 1 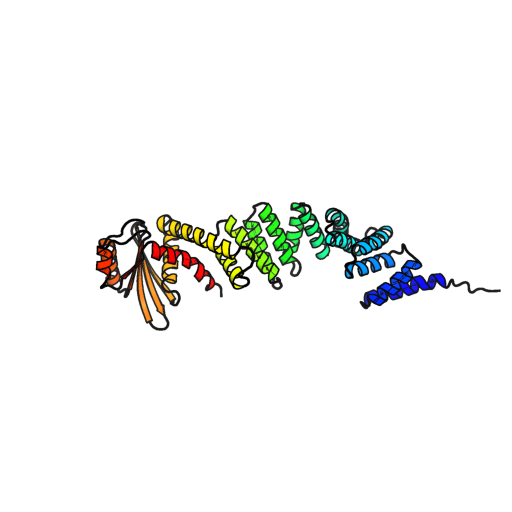223 ? 3.995 -0.341 13.149 1.00 95.38 223 VAL A O 1
ATOM 1824 N N . SER A 1 224 ? 5.849 -1.574 13.355 1.00 91.00 224 SER A N 1
ATOM 1825 C CA . SER A 1 224 ? 5.644 -1.872 14.783 1.00 91.00 224 SER A CA 1
ATOM 1826 C C . SER A 1 224 ? 5.535 -0.599 15.642 1.00 91.00 224 SER A C 1
ATOM 1828 O O . SER A 1 224 ? 4.653 -0.475 16.499 1.00 91.00 224 SER A O 1
ATOM 1830 N N . ALA A 1 225 ? 6.381 0.401 15.367 1.00 90.56 225 ALA A N 1
ATOM 1831 C CA . ALA A 1 225 ? 6.345 1.683 16.064 1.00 90.56 225 ALA A CA 1
ATOM 1832 C C . ALA A 1 225 ? 5.096 2.502 15.691 1.00 90.56 225 ALA A C 1
ATOM 1834 O O . ALA A 1 225 ? 4.461 3.087 16.574 1.00 90.56 225 ALA A O 1
ATOM 1835 N N . GLN A 1 226 ? 4.706 2.504 14.411 1.00 91.56 226 GLN A N 1
ATOM 1836 C CA . GLN A 1 226 ? 3.488 3.169 13.938 1.00 91.56 226 GLN A CA 1
ATOM 1837 C C . GLN A 1 226 ? 2.231 2.565 14.569 1.00 91.56 226 GLN A C 1
ATOM 1839 O O . GLN A 1 226 ? 1.389 3.312 15.063 1.00 91.56 226 GLN A O 1
ATOM 1844 N N . ILE A 1 227 ? 2.138 1.234 14.653 1.00 90.88 227 ILE A N 1
ATOM 1845 C CA . ILE A 1 227 ? 1.028 0.534 15.315 1.00 90.88 227 ILE A CA 1
ATOM 1846 C C . ILE A 1 227 ? 0.898 0.986 16.769 1.00 90.88 227 ILE A C 1
ATOM 1848 O O . ILE A 1 227 ? -0.196 1.348 17.204 1.00 90.88 227 ILE A O 1
ATOM 1852 N N . LYS A 1 228 ? 2.005 1.002 17.526 1.00 87.00 228 LYS A N 1
ATOM 1853 C CA . LYS A 1 228 ? 1.988 1.447 18.927 1.00 87.00 228 LYS A CA 1
ATOM 1854 C C . LYS A 1 228 ? 1.456 2.878 19.041 1.00 87.00 228 LYS A C 1
ATOM 1856 O O . LYS A 1 228 ? 0.523 3.124 19.803 1.00 87.00 228 LYS A O 1
ATOM 1861 N N . ARG A 1 229 ? 2.003 3.797 18.240 1.00 87.19 229 ARG A N 1
ATOM 1862 C CA . ARG A 1 229 ? 1.603 5.210 18.229 1.00 87.19 229 ARG A CA 1
ATOM 1863 C C . ARG A 1 229 ? 0.132 5.389 17.851 1.00 87.19 229 ARG A C 1
ATOM 1865 O O . ARG A 1 229 ? -0.581 6.161 18.487 1.00 87.19 229 ARG A O 1
ATOM 1872 N N . TYR A 1 230 ? -0.334 4.705 16.812 1.00 86.88 230 TYR A N 1
ATOM 1873 C CA . TYR A 1 230 ? -1.696 4.871 16.315 1.00 86.88 230 TYR A CA 1
ATOM 1874 C C . TYR A 1 230 ? -2.730 4.236 17.245 1.00 86.88 230 TYR A C 1
ATOM 1876 O O . TYR A 1 230 ? -3.799 4.818 17.400 1.00 86.88 230 TYR A O 1
ATOM 1884 N N . ARG A 1 231 ? -2.417 3.131 17.941 1.00 84.56 231 ARG A N 1
ATOM 1885 C CA . ARG A 1 231 ? -3.298 2.576 18.990 1.00 84.56 231 ARG A CA 1
ATOM 1886 C C . ARG A 1 231 ? -3.503 3.563 20.136 1.00 84.56 231 ARG A C 1
ATOM 1888 O O . ARG A 1 231 ? -4.612 3.699 20.641 1.00 84.56 231 ARG A O 1
ATOM 1895 N N . GLU A 1 232 ? -2.454 4.277 20.540 1.00 81.12 232 GLU A N 1
ATOM 1896 C CA . GLU A 1 232 ? -2.567 5.322 21.565 1.00 81.12 232 GLU A CA 1
ATOM 1897 C C . GLU A 1 232 ? -3.464 6.476 21.088 1.00 81.12 232 GLU A C 1
ATOM 1899 O O . GLU A 1 232 ? -4.403 6.859 21.788 1.00 81.12 232 GLU A O 1
ATOM 1904 N N . LEU A 1 233 ? -3.244 6.979 19.867 1.00 79.94 233 LEU A N 1
ATOM 1905 C CA . LEU A 1 233 ? -4.071 8.043 19.284 1.00 79.94 233 LEU A CA 1
ATOM 1906 C C . LEU A 1 233 ? -5.533 7.612 19.086 1.00 79.94 233 LEU A C 1
ATOM 1908 O O . LEU A 1 233 ? -6.444 8.382 19.395 1.00 79.94 233 LEU A O 1
ATOM 1912 N N . ASN A 1 234 ? -5.772 6.390 18.606 1.00 80.75 234 ASN A N 1
ATOM 1913 C CA . ASN A 1 234 ? -7.120 5.878 18.376 1.00 80.75 234 ASN A CA 1
ATOM 1914 C C . ASN A 1 234 ? -7.855 5.601 19.692 1.00 80.75 234 ASN A C 1
ATOM 1916 O O . ASN A 1 234 ? -9.030 5.928 19.817 1.00 80.75 234 ASN A O 1
ATOM 1920 N N . SER A 1 235 ? -7.158 5.099 20.716 1.00 82.50 235 SER A N 1
ATOM 1921 C CA . SER A 1 235 ? -7.719 4.967 22.064 1.00 82.50 235 SER A CA 1
ATOM 1922 C C . SER A 1 235 ? -8.140 6.320 22.639 1.00 82.50 235 SER A C 1
ATOM 1924 O O . SER A 1 235 ? -9.198 6.402 23.260 1.00 82.50 235 SER A O 1
ATOM 1926 N N . ASN A 1 236 ? -7.350 7.376 22.424 1.00 83.25 236 ASN A N 1
ATOM 1927 C CA . ASN A 1 236 ? -7.714 8.729 22.849 1.00 83.25 236 ASN A CA 1
ATOM 1928 C C . ASN A 1 236 ? -8.940 9.245 22.083 1.00 83.25 236 ASN A C 1
ATOM 1930 O O . ASN A 1 236 ? -9.841 9.818 22.690 1.00 83.25 236 ASN A O 1
ATOM 1934 N N . LYS A 1 237 ? -9.021 8.981 20.771 1.00 85.44 237 LYS A N 1
ATOM 1935 C CA . LYS A 1 237 ? -10.206 9.285 19.952 1.00 85.44 237 LYS A CA 1
ATOM 1936 C C . LYS A 1 237 ? -11.445 8.536 20.454 1.00 85.44 237 LYS A C 1
ATOM 1938 O O . LYS A 1 237 ? -12.498 9.143 20.599 1.00 85.44 237 LYS A O 1
ATOM 1943 N N . ASN A 1 238 ? -11.326 7.248 20.768 1.00 89.12 238 ASN A N 1
ATOM 1944 C CA . ASN A 1 238 ? -12.426 6.447 21.305 1.00 89.12 238 ASN A CA 1
ATOM 1945 C C . ASN A 1 238 ? -12.887 6.971 22.674 1.00 89.12 238 ASN A C 1
ATOM 1947 O O . ASN A 1 238 ? -14.087 7.058 22.908 1.00 89.12 238 ASN A O 1
ATOM 1951 N N . LEU A 1 239 ? -11.964 7.381 23.551 1.00 89.50 239 LEU A N 1
ATOM 1952 C CA . LEU A 1 239 ? -12.316 8.025 24.821 1.00 89.50 239 LEU A CA 1
ATOM 1953 C C . LEU A 1 239 ? -13.020 9.374 24.600 1.00 89.50 239 LEU A C 1
ATOM 1955 O O . LEU A 1 239 ? -14.014 9.666 25.262 1.00 89.50 239 LEU A O 1
ATOM 1959 N N . GLN A 1 240 ? -12.555 10.176 23.639 1.00 87.88 240 GLN A N 1
ATOM 1960 C CA . GLN A 1 240 ? -13.218 11.424 23.262 1.00 87.88 240 GLN A CA 1
ATOM 1961 C C . GLN A 1 240 ? -14.641 11.169 22.745 1.00 87.88 240 GLN A C 1
ATOM 1963 O O . GLN A 1 240 ? -15.566 11.869 23.149 1.00 87.88 240 GLN A O 1
ATOM 1968 N N . ILE A 1 241 ? -14.835 10.146 21.903 1.00 89.25 241 ILE A N 1
ATOM 1969 C CA . ILE A 1 241 ? -16.164 9.727 21.434 1.00 89.25 241 ILE A CA 1
ATOM 1970 C C . ILE A 1 241 ? -17.032 9.286 22.613 1.00 89.25 241 ILE A C 1
ATOM 1972 O O . ILE A 1 241 ? -18.199 9.667 22.700 1.00 89.25 241 ILE A O 1
ATOM 1976 N N . TYR A 1 242 ? -16.456 8.515 23.535 1.00 93.19 242 TYR A N 1
ATOM 1977 C CA . TYR A 1 242 ? -17.153 8.024 24.715 1.00 93.19 242 TYR A CA 1
ATOM 1978 C C . TYR A 1 242 ? -17.733 9.174 25.551 1.00 93.19 242 TYR A C 1
ATOM 1980 O O . TYR A 1 242 ? -18.893 9.126 25.950 1.00 93.19 242 TYR A O 1
ATOM 1988 N N . LEU A 1 243 ? -16.941 10.223 25.778 1.00 90.94 243 LEU A N 1
ATOM 1989 C CA . LEU A 1 243 ? -17.298 11.328 26.666 1.00 90.94 243 LEU A CA 1
ATOM 1990 C C . LEU A 1 243 ? -18.089 12.453 25.991 1.00 90.94 243 LEU A C 1
ATOM 1992 O O . LEU A 1 243 ? -18.967 13.031 26.624 1.00 90.94 243 LEU A O 1
ATOM 1996 N N . LEU A 1 244 ? -17.767 12.791 24.739 1.00 89.44 244 LEU A N 1
ATOM 1997 C CA . LEU A 1 244 ? -18.150 14.079 24.145 1.00 89.44 244 LEU A CA 1
ATOM 1998 C C . LEU A 1 244 ? -18.921 13.971 22.824 1.00 89.44 244 LEU A C 1
ATOM 2000 O O . LEU A 1 244 ? -19.472 14.975 22.375 1.00 89.44 244 LEU A O 1
ATOM 2004 N N . ALA A 1 245 ? -18.951 12.807 22.165 1.00 89.50 245 ALA A N 1
ATOM 2005 C CA . ALA A 1 245 ? -19.614 12.702 20.865 1.00 89.50 245 ALA A CA 1
ATOM 2006 C C . ALA A 1 245 ? -21.149 12.722 20.986 1.00 89.50 245 ALA A C 1
ATOM 2008 O O . ALA A 1 245 ? -21.701 12.378 22.038 1.00 89.50 245 ALA A O 1
ATOM 2009 N N . PRO A 1 246 ? -21.875 13.060 19.903 1.00 91.50 246 PRO A N 1
ATOM 2010 C CA . PRO A 1 246 ? -23.329 12.951 19.880 1.00 91.50 246 PRO A CA 1
ATOM 2011 C C . PRO A 1 246 ? -23.803 11.507 20.134 1.00 91.50 246 PRO A C 1
ATOM 2013 O O . PRO A 1 246 ? -23.052 10.537 19.992 1.00 91.50 246 PRO A O 1
ATOM 2016 N N . ASN A 1 247 ? -25.067 11.347 20.547 1.00 90.56 247 ASN A N 1
ATOM 2017 C CA . ASN A 1 247 ? -25.597 10.059 21.022 1.00 90.56 247 ASN A CA 1
ATOM 2018 C C . ASN A 1 247 ? -25.452 8.920 20.000 1.00 90.56 247 ASN A C 1
ATOM 2020 O O . ASN A 1 247 ? -25.172 7.795 20.393 1.00 90.56 247 ASN A O 1
ATOM 2024 N N . ASN A 1 248 ? -25.576 9.192 18.702 1.00 90.62 248 ASN A N 1
ATOM 2025 C CA . ASN A 1 248 ? -25.397 8.185 17.653 1.00 90.62 248 ASN A CA 1
ATOM 2026 C C . ASN A 1 248 ? -23.980 7.569 17.645 1.00 90.62 248 ASN A C 1
ATOM 2028 O O . ASN A 1 248 ? -23.848 6.346 17.623 1.00 90.62 248 ASN A O 1
ATOM 2032 N N . GLU A 1 249 ? -22.929 8.390 17.690 1.00 91.19 249 GLU A N 1
ATOM 2033 C CA . GLU A 1 249 ? -21.530 7.946 17.660 1.00 91.19 249 GLU A CA 1
ATOM 2034 C C . GLU A 1 249 ? -21.136 7.226 18.951 1.00 91.19 249 GLU A C 1
ATOM 2036 O O . GLU A 1 249 ? -20.502 6.170 18.919 1.00 91.19 249 GLU A O 1
ATOM 2041 N N . PHE A 1 250 ? -21.575 7.750 20.093 1.00 93.00 250 PHE A N 1
ATOM 2042 C CA . PHE A 1 250 ? -21.370 7.110 21.388 1.00 93.00 250 PHE A CA 1
ATOM 2043 C C . PHE A 1 250 ? -22.058 5.754 21.499 1.00 93.00 250 PHE A C 1
ATOM 2045 O O . PHE A 1 250 ? -21.434 4.784 21.924 1.00 93.00 250 PHE A O 1
ATOM 2052 N N . VAL A 1 251 ? -23.323 5.653 21.086 1.00 93.31 251 VAL A N 1
ATOM 2053 C CA . VAL A 1 251 ? -24.052 4.379 21.094 1.00 93.31 251 VAL A CA 1
ATOM 2054 C C . VAL A 1 251 ? -23.384 3.384 20.148 1.00 93.31 251 VAL A C 1
ATOM 2056 O O . VAL A 1 251 ? -23.241 2.211 20.494 1.00 93.31 251 VAL A O 1
ATOM 2059 N N . ALA A 1 252 ? -22.900 3.836 18.986 1.00 92.31 252 ALA A N 1
ATOM 2060 C CA . ALA A 1 252 ? -22.147 2.983 18.072 1.00 92.31 252 ALA A CA 1
ATOM 2061 C C . ALA A 1 252 ? -20.854 2.443 18.713 1.00 92.31 252 ALA A C 1
ATOM 2063 O O . ALA A 1 252 ? -20.543 1.261 18.551 1.00 92.31 252 ALA A O 1
ATOM 2064 N N . LEU A 1 253 ? -20.130 3.270 19.474 1.00 93.00 253 LEU A N 1
ATOM 2065 C CA . LEU A 1 253 ? -18.963 2.843 20.249 1.00 93.00 253 LEU A CA 1
ATOM 2066 C C . LEU A 1 253 ? -19.341 1.830 21.343 1.00 93.00 253 LEU A C 1
ATOM 2068 O O . LEU A 1 253 ? -18.714 0.776 21.446 1.00 93.00 253 LEU A O 1
ATOM 2072 N N . CYS A 1 254 ? -20.394 2.103 22.115 1.00 94.75 254 CYS A N 1
ATOM 2073 C CA . CYS A 1 254 ? -20.871 1.222 23.184 1.00 94.75 254 CYS A CA 1
ATOM 2074 C C . CYS A 1 254 ? -21.283 -0.158 22.651 1.00 94.75 254 CYS A C 1
ATOM 2076 O O . CYS A 1 254 ? -20.912 -1.181 23.220 1.00 94.75 254 CYS A O 1
ATOM 2078 N N . ARG A 1 255 ? -21.954 -0.212 21.492 1.00 94.00 255 ARG A N 1
ATOM 2079 C CA . ARG A 1 255 ? -22.280 -1.476 20.808 1.00 94.00 255 ARG A CA 1
ATOM 2080 C C . ARG A 1 255 ? -21.044 -2.287 20.413 1.00 94.00 255 ARG A C 1
ATOM 2082 O O . ARG A 1 255 ? -21.098 -3.510 20.436 1.00 94.00 255 ARG A O 1
ATOM 2089 N N . LYS A 1 256 ? -19.934 -1.640 20.041 1.00 92.44 256 LYS A N 1
ATOM 2090 C CA . LYS A 1 256 ? -18.670 -2.352 19.779 1.00 92.44 256 LYS A CA 1
ATOM 2091 C C . LYS A 1 256 ? -18.083 -2.918 21.071 1.00 92.44 256 LYS A C 1
ATOM 2093 O O . LYS A 1 256 ? -17.599 -4.045 21.080 1.00 92.44 256 LYS A O 1
ATOM 2098 N N . LEU A 1 257 ? -18.164 -2.166 22.170 1.00 94.25 257 LEU A N 1
ATOM 2099 C CA . LEU A 1 257 ? -17.686 -2.620 23.476 1.00 94.25 257 LEU A CA 1
ATOM 2100 C C . LEU A 1 257 ? -18.435 -3.866 23.968 1.00 94.25 257 LEU A C 1
ATOM 2102 O O . LEU A 1 257 ? -17.780 -4.781 24.462 1.00 94.25 257 LEU A O 1
ATOM 2106 N N . THR A 1 258 ? -19.757 -3.966 23.770 1.00 94.75 258 THR A N 1
ATOM 2107 C CA . THR A 1 258 ? -20.508 -5.175 24.177 1.00 94.75 258 THR A CA 1
ATOM 2108 C C . THR A 1 258 ? -20.006 -6.442 23.475 1.00 94.75 258 THR A C 1
ATOM 2110 O O . THR A 1 258 ? -19.931 -7.501 24.094 1.00 94.75 258 THR A O 1
ATOM 2113 N N . GLN A 1 259 ? -19.588 -6.336 22.209 1.00 92.19 259 GLN A N 1
ATOM 2114 C CA . GLN A 1 259 ? -19.003 -7.451 21.455 1.00 92.19 259 GLN A CA 1
ATOM 2115 C C . GLN A 1 259 ? -17.608 -7.835 21.971 1.00 92.19 259 GLN A C 1
ATOM 2117 O O . GLN A 1 259 ? -17.265 -9.012 22.032 1.00 92.19 259 GLN A O 1
ATOM 2122 N N . ILE A 1 260 ? -16.800 -6.851 22.369 1.00 90.81 260 ILE A N 1
ATOM 2123 C CA . ILE A 1 260 ? -15.421 -7.063 22.838 1.00 90.81 260 ILE A CA 1
ATOM 2124 C C . ILE A 1 260 ? -15.377 -7.719 24.213 1.00 90.81 260 ILE A C 1
ATOM 2126 O O . ILE A 1 260 ? -14.469 -8.504 24.476 1.00 90.81 260 ILE A O 1
ATOM 2130 N N . VAL A 1 261 ? -16.353 -7.425 25.073 1.00 92.62 261 VAL A N 1
ATOM 2131 C CA . VAL A 1 261 ? -16.490 -8.077 26.384 1.00 92.62 261 VAL A CA 1
ATOM 2132 C C . VAL A 1 261 ? -16.692 -9.590 26.224 1.00 92.62 261 VAL A C 1
ATOM 2134 O O . VAL A 1 261 ? -16.209 -10.364 27.049 1.00 92.62 261 VAL A O 1
ATOM 2137 N N . PHE A 1 262 ? -17.321 -10.028 25.127 1.00 90.25 262 PHE A N 1
ATOM 2138 C CA . PHE A 1 262 ? -17.573 -11.437 24.821 1.00 90.25 262 PHE A CA 1
ATOM 2139 C C . PHE A 1 262 ? -17.001 -11.856 23.451 1.00 90.25 262 PHE A C 1
ATOM 2141 O O . PHE A 1 262 ? -17.754 -12.205 22.541 1.00 90.25 262 PHE A O 1
ATOM 2148 N N . PRO A 1 263 ? -15.666 -11.927 23.288 1.00 83.38 263 PRO A N 1
ATOM 2149 C CA . PRO A 1 263 ? -15.021 -12.068 21.976 1.00 83.38 263 PRO A CA 1
ATOM 2150 C C . PRO A 1 263 ? -15.279 -13.416 21.278 1.00 83.38 263 PRO A C 1
ATOM 2152 O O . PRO A 1 263 ? -14.976 -13.569 20.100 1.00 83.38 263 PRO A O 1
ATOM 2155 N N . ARG A 1 264 ? -15.808 -14.415 21.998 1.00 86.94 264 ARG A N 1
ATOM 2156 C CA . ARG A 1 264 ? -16.135 -15.760 21.483 1.00 86.94 264 ARG A CA 1
ATOM 2157 C C . ARG A 1 264 ? -17.634 -16.074 21.540 1.00 86.94 264 ARG A C 1
ATOM 2159 O O . ARG A 1 264 ? -18.012 -17.242 21.483 1.00 86.94 264 ARG A O 1
ATOM 2166 N N . ALA A 1 265 ? -18.477 -15.057 21.708 1.00 90.19 265 ALA A N 1
ATOM 2167 C CA . ALA A 1 265 ? -19.926 -15.203 21.741 1.00 90.19 265 ALA A CA 1
ATOM 2168 C C . ALA A 1 265 ? -20.572 -14.430 20.590 1.00 90.19 265 ALA A C 1
ATOM 2170 O O . ALA A 1 265 ? -20.063 -13.406 20.135 1.00 90.19 265 ALA A O 1
ATOM 2171 N N . ARG A 1 266 ? -21.741 -14.892 20.152 1.00 92.56 266 ARG A N 1
ATOM 2172 C CA . ARG A 1 266 ? -22.623 -14.098 19.306 1.00 92.56 266 ARG A CA 1
ATOM 2173 C C . ARG A 1 266 ? -23.413 -13.158 20.212 1.00 92.56 266 ARG A C 1
ATOM 2175 O O . ARG A 1 266 ? -24.192 -13.624 21.037 1.00 92.56 266 ARG A O 1
ATOM 2182 N N . VAL A 1 267 ? -23.211 -11.854 20.046 1.00 94.00 267 VAL A N 1
ATOM 2183 C CA . VAL A 1 267 ? -23.913 -10.810 20.808 1.00 94.00 267 VAL A CA 1
ATOM 2184 C C . VAL A 1 267 ? -24.950 -10.150 19.907 1.00 94.00 267 VAL A C 1
ATOM 2186 O O . VAL A 1 267 ? -24.599 -9.521 18.905 1.00 94.00 267 VAL A O 1
ATOM 2189 N N . LYS A 1 268 ? -26.231 -10.288 20.248 1.00 95.06 268 LYS A N 1
ATOM 2190 C CA . LYS A 1 268 ? -27.347 -9.639 19.552 1.00 95.06 268 LYS A CA 1
ATOM 2191 C C . LYS A 1 268 ? -27.913 -8.532 20.437 1.00 95.06 268 LYS A C 1
ATOM 2193 O O . LYS A 1 268 ? -28.245 -8.775 21.588 1.00 95.06 268 LYS A O 1
ATOM 2198 N N . VAL A 1 269 ? -28.009 -7.314 19.905 1.00 94.75 269 VAL A N 1
ATOM 2199 C CA . VAL A 1 269 ? -28.633 -6.184 20.612 1.00 94.75 269 VAL A CA 1
ATOM 2200 C C . VAL A 1 269 ? -30.145 -6.287 20.443 1.00 94.75 269 VAL A C 1
ATOM 2202 O O . VAL A 1 269 ? -30.619 -6.315 19.308 1.00 94.75 269 VAL A O 1
ATOM 2205 N N . ASN A 1 270 ? -30.871 -6.355 21.558 1.00 92.31 270 ASN A N 1
ATOM 2206 C CA . ASN A 1 270 ? -32.329 -6.461 21.580 1.00 92.31 270 ASN A CA 1
ATOM 2207 C C . ASN A 1 270 ? -32.984 -5.090 21.721 1.00 92.31 270 ASN A C 1
ATOM 2209 O O . ASN A 1 270 ? -33.906 -4.781 20.974 1.00 92.31 270 ASN A O 1
ATOM 2213 N N . ASP A 1 271 ? -32.485 -4.275 22.649 1.00 91.88 271 ASP A N 1
ATOM 2214 C CA . ASP A 1 271 ? -33.023 -2.947 22.924 1.00 91.88 271 ASP A CA 1
ATOM 2215 C C . ASP A 1 271 ? -31.923 -1.993 23.414 1.00 91.88 271 ASP A C 1
ATOM 2217 O O . ASP A 1 271 ? -30.865 -2.428 23.886 1.00 91.88 271 ASP A O 1
ATOM 2221 N N . MET A 1 272 ? -32.159 -0.691 23.265 1.00 91.75 272 MET A N 1
ATOM 2222 C CA . MET A 1 272 ? -31.261 0.372 23.707 1.00 91.75 272 MET A CA 1
ATOM 2223 C C . MET A 1 272 ? -32.059 1.537 24.286 1.00 91.75 272 MET A C 1
ATOM 2225 O O . MET A 1 272 ? -32.877 2.139 23.593 1.00 91.75 272 MET A O 1
ATOM 2229 N N . ASN A 1 273 ? -31.751 1.915 25.524 1.00 92.00 273 ASN A N 1
ATOM 2230 C CA . ASN A 1 273 ? -32.405 3.019 26.213 1.00 92.00 273 ASN A CA 1
ATOM 2231 C C . ASN A 1 273 ? -31.388 4.110 26.571 1.00 92.00 273 ASN A C 1
ATOM 2233 O O . ASN A 1 273 ? -30.398 3.852 27.252 1.00 92.00 273 ASN A O 1
ATOM 2237 N N . ILE A 1 274 ? -31.621 5.336 26.100 1.00 89.50 274 ILE A N 1
ATOM 2238 C CA . ILE A 1 274 ? -30.728 6.481 26.321 1.00 89.50 274 ILE A CA 1
ATOM 2239 C C . ILE A 1 274 ? -31.389 7.421 27.328 1.00 89.50 274 ILE A C 1
ATOM 2241 O O . ILE A 1 274 ? -32.435 8.008 27.048 1.00 89.50 274 ILE A O 1
ATOM 2245 N N . ARG A 1 275 ? -30.752 7.624 28.483 1.00 86.25 275 ARG A N 1
ATOM 2246 C CA . ARG A 1 275 ? -31.254 8.503 29.547 1.00 86.25 275 ARG A CA 1
ATOM 2247 C C . ARG A 1 275 ? -30.500 9.824 29.549 1.00 86.25 275 ARG A C 1
ATOM 2249 O O . ARG A 1 275 ? -29.351 9.878 29.970 1.00 86.25 275 ARG A O 1
ATOM 2256 N N . GLN A 1 276 ? -31.155 10.877 29.047 1.00 76.19 276 GLN A N 1
ATOM 2257 C CA . GLN A 1 276 ? -30.725 12.288 29.135 1.00 76.19 276 GLN A CA 1
ATOM 2258 C C . GLN A 1 276 ? -29.239 12.545 28.805 1.00 76.19 276 GLN A C 1
ATOM 2260 O O . GLN A 1 276 ? -28.632 13.479 29.313 1.00 76.19 276 GLN A O 1
ATOM 2265 N N . SER A 1 277 ? -28.653 11.725 27.926 1.00 74.12 277 SER A N 1
ATOM 2266 C CA . SER A 1 277 ? -27.227 11.748 27.568 1.00 74.12 277 SER A CA 1
ATOM 2267 C C . SER A 1 277 ? -26.242 11.421 28.706 1.00 74.12 277 SER A C 1
ATOM 2269 O O . SER A 1 277 ? -25.038 11.462 28.455 1.00 74.12 277 SER A O 1
ATOM 2271 N N . GLU A 1 278 ? -26.719 11.048 29.899 1.00 86.19 278 GLU A N 1
ATOM 2272 C CA . GLU A 1 278 ? -25.895 10.636 31.046 1.00 86.19 278 GLU A CA 1
ATOM 2273 C C . GLU A 1 278 ? -25.383 9.205 30.887 1.00 86.19 278 GLU A C 1
ATOM 2275 O O . GLU A 1 278 ? -24.211 8.918 31.136 1.00 86.19 278 GLU A O 1
ATOM 2280 N N . TYR A 1 279 ? -26.258 8.300 30.445 1.00 92.75 279 TYR A N 1
ATOM 2281 C CA . TYR A 1 279 ? -25.901 6.918 30.166 1.00 92.75 279 TYR A CA 1
ATOM 2282 C C . TYR A 1 279 ? -26.761 6.300 29.062 1.00 92.75 279 TYR A C 1
ATOM 2284 O O . TYR A 1 279 ? -27.848 6.788 28.729 1.00 92.75 279 TYR A O 1
ATOM 2292 N N . VAL A 1 280 ? -26.256 5.206 28.493 1.00 95.75 280 VAL A N 1
ATOM 2293 C CA . VAL A 1 280 ? -27.035 4.293 27.651 1.00 95.75 280 VAL A CA 1
ATOM 2294 C C . VAL A 1 280 ? -27.057 2.906 28.272 1.00 95.75 280 VAL A C 1
ATOM 2296 O O . VAL A 1 280 ? -26.007 2.373 28.635 1.00 95.75 280 VAL A O 1
ATOM 2299 N N . ASP A 1 281 ? -28.251 2.331 28.338 1.00 97.06 281 ASP A N 1
ATOM 2300 C CA . ASP A 1 281 ? -28.459 0.925 28.640 1.00 97.06 281 ASP A CA 1
ATOM 2301 C C . ASP A 1 281 ? -28.638 0.149 27.330 1.00 97.06 281 ASP A C 1
ATOM 2303 O O . ASP A 1 281 ? -29.431 0.531 26.470 1.00 97.06 281 ASP A O 1
ATOM 2307 N N . ILE A 1 282 ? -27.877 -0.928 27.154 1.00 97.31 282 ILE A N 1
ATOM 2308 C CA . ILE A 1 282 ? -27.932 -1.812 25.988 1.00 97.31 282 ILE A CA 1
ATOM 2309 C C . ILE A 1 282 ? -28.263 -3.216 26.484 1.00 97.31 282 ILE A C 1
ATOM 2311 O O . ILE A 1 282 ? -27.450 -3.850 27.161 1.00 97.31 282 ILE A O 1
ATOM 2315 N N . LEU A 1 283 ? -29.448 -3.706 26.126 1.00 97.75 283 LEU A N 1
ATOM 2316 C CA . LEU A 1 283 ? -29.881 -5.064 26.425 1.00 97.75 283 LEU A CA 1
ATOM 2317 C C . LEU A 1 283 ? -29.445 -5.991 25.293 1.00 97.75 283 LEU A C 1
ATOM 2319 O O . LEU A 1 283 ? -29.730 -5.743 24.117 1.00 97.75 283 LEU A O 1
ATOM 2323 N N . THR A 1 284 ? -28.764 -7.075 25.642 1.00 97.50 284 THR A N 1
ATOM 2324 C CA . THR A 1 284 ? -28.230 -8.019 24.662 1.00 97.50 284 THR A CA 1
ATOM 2325 C C . THR A 1 284 ? -28.579 -9.458 24.997 1.00 97.50 284 THR A C 1
ATOM 2327 O O . THR A 1 284 ? -28.690 -9.829 26.160 1.00 97.50 284 THR A O 1
ATOM 2330 N N . GLU A 1 285 ? -28.703 -10.268 23.958 1.00 96.88 285 GLU A N 1
ATOM 2331 C CA . GLU A 1 285 ? -28.709 -11.723 24.027 1.00 96.88 285 GLU A CA 1
ATOM 2332 C C . GLU A 1 285 ? -27.301 -12.206 23.659 1.00 96.88 285 GLU A C 1
ATOM 2334 O O . GLU A 1 285 ? -26.802 -11.938 22.557 1.00 96.88 285 GLU A O 1
ATOM 2339 N N . VAL A 1 286 ? -26.628 -12.862 24.606 1.00 95.50 286 VAL A N 1
ATOM 2340 C CA . VAL A 1 286 ? -25.262 -13.368 24.446 1.00 95.50 286 VAL A CA 1
ATOM 2341 C C . VAL A 1 286 ? -25.318 -14.883 24.355 1.00 95.50 286 VAL A C 1
ATOM 2343 O O . VAL A 1 286 ? -25.667 -15.559 25.319 1.00 95.50 286 VAL A O 1
ATOM 2346 N N . LYS A 1 287 ? -24.942 -15.420 23.193 1.00 94.94 287 LYS A N 1
ATOM 2347 C CA . LYS A 1 287 ? -24.987 -16.855 22.910 1.00 94.94 287 LYS A CA 1
ATOM 2348 C C . LYS A 1 287 ? -23.595 -17.411 22.645 1.00 94.94 287 LYS A C 1
ATOM 2350 O O . LYS A 1 287 ? -22.863 -16.923 21.783 1.00 94.94 287 LYS A O 1
ATOM 2355 N N . THR A 1 288 ? -23.248 -18.481 23.345 1.00 91.50 288 THR A N 1
ATOM 2356 C CA . THR A 1 288 ? -22.080 -19.325 23.062 1.00 91.50 288 THR A CA 1
ATOM 2357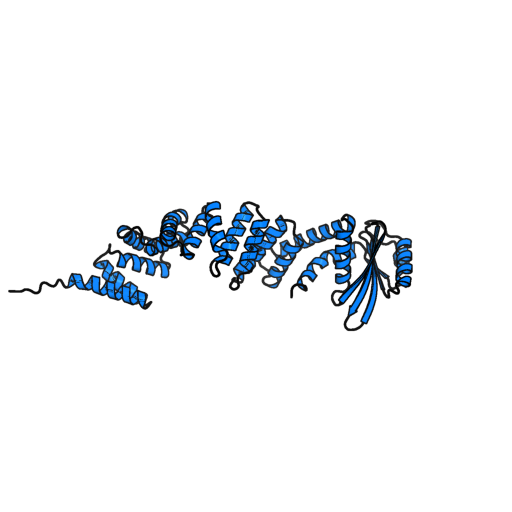 C C . THR A 1 288 ? -22.541 -20.738 22.705 1.00 91.50 288 THR A C 1
ATOM 2359 O O . THR A 1 288 ? -23.722 -21.061 22.791 1.00 91.50 288 THR A O 1
ATOM 2362 N N . ASN A 1 289 ? -21.608 -21.631 22.371 1.00 89.31 289 ASN A N 1
ATOM 2363 C CA . ASN A 1 289 ? -21.933 -23.047 22.152 1.00 89.31 289 ASN A CA 1
ATOM 2364 C C . ASN A 1 289 ? -22.380 -23.777 23.434 1.00 89.31 289 ASN A C 1
ATOM 2366 O O . ASN A 1 289 ? -22.819 -24.919 23.351 1.00 89.31 289 ASN A O 1
ATOM 2370 N N . LYS A 1 290 ? -22.206 -23.168 24.616 1.00 90.25 290 LYS A N 1
ATOM 2371 C CA . LYS A 1 290 ? -22.454 -23.808 25.918 1.00 90.25 290 LYS A CA 1
ATOM 2372 C C . LYS A 1 290 ? -23.618 -23.200 26.693 1.00 90.25 290 LYS A C 1
ATOM 2374 O O . LYS A 1 290 ? -24.197 -23.888 27.524 1.00 90.25 290 LYS A O 1
ATOM 2379 N N . TRP A 1 291 ? -23.913 -21.924 26.476 1.00 91.56 291 TRP A N 1
ATOM 2380 C CA . TRP A 1 291 ? -24.911 -21.186 27.243 1.00 91.56 291 TRP A CA 1
ATOM 2381 C C . TRP A 1 291 ? -25.427 -19.981 26.461 1.00 91.56 291 TRP A C 1
ATOM 2383 O O . TRP A 1 291 ? -24.765 -19.491 25.539 1.00 91.56 291 TRP A O 1
ATOM 2393 N N . GLU A 1 292 ? -26.597 -19.510 26.874 1.00 93.12 292 GLU A N 1
ATOM 2394 C CA . GLU A 1 292 ? -27.279 -18.320 26.379 1.00 93.12 292 GLU A CA 1
ATOM 2395 C C . GLU A 1 292 ? -27.799 -17.537 27.583 1.00 93.12 292 GLU A C 1
ATOM 2397 O O . GLU A 1 292 ? -28.332 -18.141 28.514 1.00 93.12 292 GLU A O 1
ATOM 2402 N N . ASP A 1 293 ? -27.575 -16.225 27.598 1.00 94.62 293 ASP A N 1
ATOM 2403 C CA . ASP A 1 293 ? -28.018 -15.352 28.686 1.00 94.62 293 ASP A CA 1
ATOM 2404 C C . ASP A 1 293 ? -28.405 -13.969 28.152 1.00 94.62 293 ASP A C 1
ATOM 2406 O O . ASP A 1 293 ? -27.916 -13.515 27.109 1.00 94.62 293 ASP A O 1
ATOM 2410 N N . ILE A 1 294 ? -29.268 -13.290 28.902 1.00 96.56 294 ILE A N 1
ATOM 2411 C CA . ILE A 1 294 ? -29.615 -11.891 28.686 1.00 96.56 294 ILE A CA 1
ATOM 2412 C C . ILE A 1 294 ? -28.674 -11.042 29.539 1.00 96.56 294 ILE A C 1
ATOM 2414 O O . ILE A 1 294 ? -28.642 -11.157 30.765 1.00 96.56 294 ILE A O 1
ATOM 2418 N N . VAL A 1 295 ? -27.918 -10.162 28.889 1.00 97.69 295 VAL A N 1
ATOM 2419 C CA . VAL A 1 295 ? -26.929 -9.302 29.542 1.00 97.69 295 VAL A CA 1
ATOM 2420 C C . VAL A 1 295 ? -27.286 -7.842 29.316 1.00 97.69 295 VAL A C 1
ATOM 2422 O O . VAL A 1 295 ? -27.443 -7.403 28.171 1.00 97.69 295 VAL A O 1
ATOM 2425 N N . LEU A 1 296 ? -27.382 -7.089 30.412 1.00 98.06 296 LEU A N 1
ATOM 2426 C CA . LEU A 1 296 ? -27.613 -5.648 30.393 1.00 98.06 296 LEU A CA 1
ATOM 2427 C C . LEU A 1 296 ? -26.288 -4.900 30.574 1.00 98.06 296 LEU A C 1
ATOM 2429 O O . LEU A 1 296 ? -25.521 -5.175 31.494 1.00 98.06 296 LEU A O 1
ATOM 2433 N N . PHE A 1 297 ? -26.023 -3.930 29.710 1.00 98.25 297 PHE A N 1
ATOM 2434 C CA . PHE A 1 297 ? -24.841 -3.076 29.785 1.00 98.25 297 PHE A CA 1
ATOM 2435 C C . PHE A 1 297 ? -25.263 -1.634 30.029 1.00 98.25 297 PHE A C 1
ATOM 2437 O O . PHE A 1 297 ? -26.070 -1.131 29.261 1.00 98.25 297 PHE A O 1
ATOM 2444 N N . ARG A 1 298 ? -24.680 -0.953 31.017 1.00 97.88 298 ARG A N 1
ATOM 2445 C CA . ARG A 1 298 ? -24.842 0.487 31.251 1.00 97.88 298 ARG A CA 1
ATOM 2446 C C . ARG A 1 298 ? -23.531 1.211 30.995 1.00 97.88 298 ARG A C 1
ATOM 2448 O O . ARG A 1 298 ? -22.542 0.951 31.674 1.00 97.88 298 ARG A O 1
ATOM 2455 N N . PHE A 1 299 ? -23.524 2.153 30.060 1.00 97.56 299 PHE A N 1
ATOM 2456 C CA . PHE A 1 299 ? -22.361 2.990 29.756 1.00 97.56 299 PHE A CA 1
ATOM 2457 C C . PHE A 1 299 ? -22.613 4.422 30.212 1.00 97.56 299 PHE A C 1
ATOM 2459 O O . PHE A 1 299 ? -23.411 5.130 29.602 1.00 97.56 299 PHE A O 1
ATOM 2466 N N . MET A 1 300 ? -21.940 4.843 31.283 1.00 95.81 300 MET A N 1
ATOM 2467 C CA . MET A 1 300 ? -22.072 6.174 31.879 1.00 95.81 300 MET A CA 1
ATOM 2468 C C . MET A 1 300 ? -21.024 7.127 31.311 1.00 95.81 300 MET A C 1
ATOM 2470 O O . MET A 1 300 ? -19.828 6.823 31.323 1.00 95.81 300 MET A O 1
ATOM 2474 N N . ARG A 1 301 ? -21.468 8.299 30.852 1.00 93.38 301 ARG A N 1
ATOM 2475 C CA . ARG A 1 301 ? -20.624 9.373 30.315 1.00 93.38 301 ARG A CA 1
ATOM 2476 C C . ARG A 1 301 ? -20.145 10.316 31.410 1.00 93.38 301 ARG A C 1
ATOM 2478 O O . ARG A 1 301 ? -20.499 11.489 31.453 1.00 93.38 301 ARG A O 1
ATOM 2485 N N . THR A 1 302 ? -19.333 9.798 32.315 1.00 91.56 302 THR A N 1
ATOM 2486 C CA . THR A 1 302 ? -18.748 10.611 33.379 1.00 91.56 302 THR A CA 1
ATOM 2487 C C . THR A 1 302 ? -17.296 10.235 33.611 1.00 91.56 302 THR A C 1
ATOM 2489 O O . THR A 1 302 ? -16.916 9.072 33.480 1.00 91.56 302 THR A O 1
ATOM 2492 N N . GLU A 1 303 ? -16.487 11.238 33.944 1.00 92.38 303 GLU A N 1
ATOM 2493 C CA . GLU A 1 303 ? -15.132 11.060 34.476 1.00 92.38 303 GLU A CA 1
ATOM 2494 C C . GLU A 1 303 ? -15.095 11.137 36.011 1.00 92.38 303 GLU A C 1
ATOM 2496 O O . GLU A 1 303 ? -14.048 10.916 36.617 1.00 92.38 303 GLU A O 1
ATOM 2501 N N . GLY A 1 304 ? -16.230 11.456 36.641 1.00 91.94 304 GLY A N 1
ATOM 2502 C CA . GLY A 1 304 ? -16.364 11.560 38.090 1.00 91.94 304 GLY A CA 1
ATOM 2503 C C . GLY A 1 304 ? -16.569 10.214 38.786 1.00 91.94 304 GLY A C 1
ATOM 2504 O O . GLY A 1 304 ? -16.554 9.146 38.169 1.00 91.94 304 GLY A O 1
ATOM 2505 N N . GLN A 1 305 ? -16.791 10.275 40.098 1.00 94.81 305 GLN A N 1
ATOM 2506 C CA . GLN A 1 305 ? -17.172 9.105 40.885 1.00 94.81 305 GLN A CA 1
ATOM 2507 C C . GLN A 1 305 ? -18.644 8.746 40.658 1.00 94.81 305 GLN A C 1
ATOM 2509 O O . GLN A 1 305 ? -19.534 9.580 40.819 1.00 94.81 305 GLN A O 1
ATOM 2514 N N . VAL A 1 306 ? -18.896 7.485 40.315 1.00 95.88 306 VAL A N 1
ATOM 2515 C CA . VAL A 1 306 ? -20.231 6.893 40.232 1.00 95.88 306 VAL A CA 1
ATOM 2516 C C . VAL A 1 306 ? -20.579 6.299 41.591 1.00 95.88 306 VAL A C 1
ATOM 2518 O O . VAL A 1 306 ? -19.921 5.367 42.058 1.00 95.88 306 VAL A O 1
ATOM 2521 N N . GLY A 1 307 ? -21.608 6.863 42.220 1.00 93.75 307 GLY A N 1
ATOM 2522 C CA . GLY A 1 307 ? -22.117 6.413 43.511 1.00 93.75 307 GLY A CA 1
ATOM 2523 C C . GLY A 1 307 ? -23.139 5.280 43.413 1.00 93.75 307 GLY A C 1
ATOM 2524 O O . GLY A 1 307 ? -23.691 4.982 42.350 1.00 93.75 307 GLY A O 1
ATOM 2525 N N . GLU A 1 308 ? -23.451 4.707 44.574 1.00 95.12 308 GLU A N 1
ATOM 2526 C CA . GLU A 1 308 ? -24.251 3.487 44.711 1.00 95.12 308 GLU A CA 1
ATOM 2527 C C . GLU A 1 308 ? -25.659 3.604 44.097 1.00 95.12 308 GLU A C 1
ATOM 2529 O O . GLU A 1 308 ? -26.176 2.635 43.542 1.00 95.12 308 GLU A O 1
ATOM 2534 N N . LEU A 1 309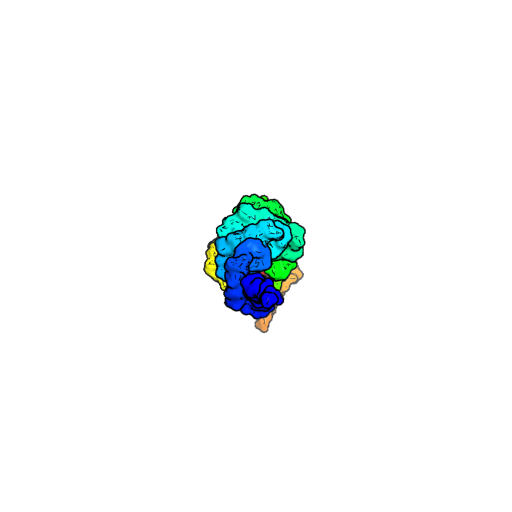 ? -26.278 4.791 44.147 1.00 92.88 309 LEU A N 1
ATOM 2535 C CA . LEU A 1 309 ? -27.639 5.023 43.644 1.00 92.88 309 LEU A CA 1
ATOM 2536 C C . LEU A 1 309 ? -27.795 4.669 42.157 1.00 92.88 309 LEU A C 1
ATOM 2538 O O . LEU A 1 309 ? -28.773 4.022 41.789 1.00 92.88 309 LEU A O 1
ATOM 2542 N N . PHE A 1 310 ? -26.813 5.020 41.321 1.00 91.38 310 PHE A N 1
ATOM 2543 C CA . PHE A 1 310 ? -26.843 4.717 39.885 1.00 91.38 310 PHE A CA 1
ATOM 2544 C C . PHE A 1 310 ? -26.776 3.212 39.609 1.00 91.38 310 PHE A C 1
ATOM 2546 O O . PHE A 1 310 ? -27.391 2.724 38.660 1.00 91.38 310 PHE A O 1
ATOM 2553 N N . VAL A 1 311 ? -26.043 2.465 40.439 1.00 94.62 311 VAL A N 1
ATOM 2554 C CA . VAL A 1 311 ? -25.891 1.011 40.295 1.00 94.62 311 VAL A CA 1
ATOM 2555 C C . VAL A 1 311 ? -27.063 0.257 40.928 1.00 94.62 311 VAL A C 1
ATOM 2557 O O . VAL A 1 311 ? -27.452 -0.797 40.430 1.00 94.62 311 VAL A O 1
ATOM 2560 N N . ARG A 1 312 ? -27.692 0.807 41.972 1.00 95.62 312 ARG A N 1
ATOM 2561 C CA . ARG A 1 312 ? -28.958 0.296 42.522 1.00 95.62 312 ARG A CA 1
ATOM 2562 C C . ARG A 1 312 ? -30.101 0.402 41.519 1.00 95.62 312 ARG A C 1
ATOM 2564 O O . ARG A 1 312 ? -30.811 -0.582 41.325 1.00 95.62 312 ARG A O 1
ATOM 2571 N N . ASP A 1 313 ? -30.243 1.559 40.876 1.00 94.81 313 ASP A N 1
ATOM 2572 C CA . ASP A 1 313 ? -31.202 1.775 39.786 1.00 94.81 313 ASP A CA 1
ATOM 2573 C C . ASP A 1 313 ? -30.965 0.782 38.637 1.00 94.81 313 ASP A C 1
ATOM 2575 O O . ASP A 1 313 ? -31.877 0.065 38.230 1.00 94.81 313 ASP A O 1
ATOM 2579 N N . PHE A 1 314 ? -29.708 0.637 38.203 1.00 96.06 314 PHE A N 1
ATOM 2580 C CA . PHE A 1 314 ? -29.320 -0.361 37.207 1.00 96.06 314 PHE A CA 1
ATOM 2581 C C . PHE A 1 314 ? -29.682 -1.793 37.627 1.00 96.06 314 PHE A C 1
ATOM 2583 O O . PHE A 1 314 ? -30.203 -2.567 36.825 1.00 96.06 314 PHE A O 1
ATOM 2590 N N . TYR A 1 315 ? -29.428 -2.159 38.886 1.00 96.69 315 TYR A N 1
ATOM 2591 C CA . TYR A 1 315 ? -29.756 -3.486 39.396 1.00 96.69 315 TYR A CA 1
ATOM 2592 C C . TYR A 1 315 ? -31.267 -3.739 39.368 1.00 96.69 315 TYR A C 1
ATOM 2594 O O . TYR A 1 315 ? -31.689 -4.795 38.898 1.00 96.69 315 TYR A O 1
ATOM 2602 N N . ALA A 1 316 ? -32.085 -2.777 39.805 1.00 95.94 316 ALA A N 1
ATOM 2603 C CA . ALA A 1 316 ? -33.541 -2.887 39.726 1.00 95.94 316 ALA A CA 1
ATOM 2604 C C . ALA A 1 316 ? -34.000 -3.093 38.274 1.00 95.94 316 ALA A C 1
ATOM 2606 O O . ALA A 1 316 ? -34.716 -4.053 37.985 1.00 95.94 316 ALA A O 1
ATOM 2607 N N . HIS A 1 317 ? -33.478 -2.285 37.349 1.00 95.06 317 HIS A N 1
ATOM 2608 C CA . HIS A 1 317 ? -33.808 -2.392 35.932 1.00 95.06 317 HIS A CA 1
ATOM 2609 C C . HIS A 1 317 ? -33.374 -3.732 35.316 1.00 95.06 317 HIS A C 1
ATOM 2611 O O . HIS A 1 317 ? -34.118 -4.351 34.556 1.00 95.06 317 HIS A O 1
ATOM 2617 N N . SER A 1 318 ? -32.204 -4.255 35.698 1.00 95.94 318 SER A N 1
ATOM 2618 C CA . SER A 1 318 ? -31.754 -5.576 35.240 1.00 95.94 318 SER A CA 1
ATOM 2619 C C . SER A 1 318 ? -32.686 -6.707 35.694 1.00 95.94 318 SER A C 1
ATOM 2621 O O . SER A 1 318 ? -32.874 -7.671 34.954 1.00 95.94 318 SER A O 1
ATOM 2623 N N . LYS A 1 319 ? -33.325 -6.584 36.869 1.00 96.25 319 LYS A N 1
ATOM 2624 C CA . LYS A 1 319 ? -34.335 -7.545 37.339 1.00 96.25 319 LYS A CA 1
ATOM 2625 C C . LYS A 1 319 ? -35.643 -7.448 36.568 1.00 96.25 319 LYS A C 1
ATOM 2627 O O . LYS A 1 319 ? -36.181 -8.490 36.209 1.00 96.25 319 LYS A O 1
ATOM 2632 N N . GLU A 1 320 ? -36.113 -6.243 36.261 1.00 95.50 320 GLU A N 1
ATOM 2633 C CA . GLU A 1 320 ? -37.302 -6.037 35.420 1.00 95.50 320 GLU A CA 1
ATOM 2634 C C . GLU A 1 320 ? -37.123 -6.655 34.026 1.00 95.50 320 GLU A C 1
ATOM 2636 O O . GLU A 1 320 ? -38.017 -7.322 33.506 1.00 95.50 320 GLU A O 1
ATOM 2641 N N . LEU A 1 321 ? -35.932 -6.497 33.446 1.00 94.75 321 LEU A N 1
ATOM 2642 C CA . LEU A 1 321 ? -35.581 -7.037 32.132 1.00 94.75 321 LEU A CA 1
ATOM 2643 C C . LEU A 1 321 ? -35.163 -8.513 32.155 1.00 94.75 321 LEU A C 1
ATOM 2645 O O . LEU A 1 321 ? -34.836 -9.064 31.106 1.00 94.75 321 LEU A O 1
ATOM 2649 N N . HIS A 1 322 ? -35.172 -9.156 33.328 1.00 95.00 322 HIS A N 1
ATOM 2650 C CA . HIS A 1 322 ? -34.755 -10.549 33.511 1.00 95.00 322 HIS A CA 1
ATOM 2651 C C . HIS A 1 322 ? -33.328 -10.825 32.992 1.00 95.00 322 HIS A C 1
ATOM 2653 O O . HIS A 1 322 ? -33.031 -11.918 32.515 1.00 95.00 322 HIS A O 1
ATOM 2659 N N . ALA A 1 323 ? -32.434 -9.836 33.091 1.00 95.12 323 ALA A N 1
ATOM 2660 C CA . ALA A 1 323 ? -31.034 -9.987 32.721 1.00 95.12 323 ALA A CA 1
ATOM 2661 C C . ALA A 1 323 ? -30.278 -10.790 33.794 1.00 95.12 323 ALA A C 1
ATOM 2663 O O . ALA A 1 323 ? -30.285 -10.434 34.979 1.00 95.12 323 ALA A O 1
ATOM 2664 N N . GLY A 1 324 ? -29.615 -11.874 33.382 1.00 91.44 324 GLY A N 1
ATOM 2665 C CA . GLY A 1 324 ? -28.831 -12.743 34.262 1.00 91.44 324 GLY A CA 1
ATOM 2666 C C . GLY A 1 324 ? -27.546 -12.082 34.759 1.00 91.44 324 GLY A C 1
ATOM 2667 O O . GLY A 1 324 ? -27.105 -12.349 35.880 1.00 91.44 324 GLY A O 1
ATOM 2668 N N . ARG A 1 325 ? -26.983 -11.159 33.967 1.00 95.25 325 ARG A N 1
ATOM 2669 C CA . ARG A 1 325 ? -25.748 -10.431 34.283 1.00 95.25 325 ARG A CA 1
ATOM 2670 C C . ARG A 1 325 ? -25.812 -8.966 33.857 1.00 95.25 325 ARG A C 1
ATOM 2672 O O . ARG A 1 325 ? -26.442 -8.621 32.857 1.00 95.25 325 ARG A O 1
ATOM 2679 N N . GLY A 1 326 ? -25.116 -8.115 34.606 1.00 97.12 326 GLY A N 1
ATOM 2680 C CA . GLY A 1 326 ? -24.991 -6.688 34.340 1.00 97.12 326 GLY A CA 1
ATOM 2681 C C . GLY A 1 326 ? -23.539 -6.226 34.217 1.00 97.12 326 GLY A C 1
ATOM 2682 O O . GLY A 1 326 ? -22.661 -6.752 34.895 1.00 97.12 326 GLY A O 1
ATOM 2683 N N . PHE A 1 327 ? -23.286 -5.213 33.392 1.00 98.19 327 PHE A N 1
ATOM 2684 C CA . PHE A 1 327 ? -21.994 -4.527 33.326 1.00 98.19 327 PHE A CA 1
ATOM 2685 C C . PHE A 1 327 ? -22.185 -3.013 33.385 1.00 98.19 327 PHE A C 1
ATOM 2687 O O . PHE A 1 327 ? -22.944 -2.464 32.589 1.00 98.19 327 PHE A O 1
ATOM 2694 N N . CYS A 1 328 ? -21.455 -2.335 34.266 1.00 97.88 328 CYS A N 1
ATOM 2695 C CA . CYS A 1 328 ? -21.477 -0.878 34.394 1.00 97.88 328 CYS A CA 1
ATOM 2696 C C . CYS A 1 328 ? -20.126 -0.286 33.986 1.00 97.88 328 CYS A C 1
ATOM 2698 O O . CYS A 1 328 ? -19.110 -0.600 34.599 1.00 97.88 328 CYS A O 1
ATOM 2700 N N . PHE A 1 329 ? -20.113 0.609 33.000 1.00 98.12 329 PHE A N 1
ATOM 2701 C CA . PHE A 1 329 ? -18.910 1.259 32.476 1.00 98.12 329 PHE A CA 1
ATOM 2702 C C . PHE A 1 329 ? -18.884 2.735 32.839 1.00 98.12 329 PHE A C 1
ATOM 2704 O O . PHE A 1 329 ? -19.888 3.434 32.696 1.00 98.12 329 PHE A O 1
ATOM 2711 N N . THR A 1 330 ? -17.716 3.224 33.237 1.00 96.31 330 THR A N 1
ATOM 2712 C CA . THR A 1 330 ? -17.457 4.648 33.455 1.00 96.31 330 THR A CA 1
ATOM 2713 C C . THR A 1 330 ? -16.043 5.013 33.010 1.00 96.31 330 THR A C 1
ATOM 2715 O O . THR A 1 330 ? -15.124 4.197 33.071 1.00 96.31 330 THR A O 1
ATOM 2718 N N . ALA A 1 331 ? -15.857 6.259 32.574 1.00 94.81 331 ALA A N 1
ATOM 2719 C CA . ALA A 1 331 ? -14.535 6.841 32.344 1.00 94.81 331 ALA A CA 1
ATOM 2720 C C . ALA A 1 331 ? -13.963 7.507 33.613 1.00 94.81 331 ALA A C 1
ATOM 2722 O O . ALA A 1 331 ? -12.901 8.133 33.554 1.00 94.81 331 ALA A O 1
ATOM 2723 N N . GLY A 1 332 ? -14.657 7.368 34.745 1.00 93.75 332 GLY A N 1
ATOM 2724 C CA . GLY A 1 332 ? -14.215 7.743 36.083 1.00 93.75 332 GLY A CA 1
ATOM 2725 C C . GLY A 1 332 ? -13.964 6.526 36.974 1.00 93.75 332 GLY A C 1
ATOM 2726 O O . GLY A 1 332 ? -13.331 5.551 36.558 1.00 93.75 332 GLY A O 1
ATOM 2727 N N . SER A 1 333 ? -14.458 6.582 38.208 1.00 96.25 333 SER A N 1
ATOM 2728 C CA . SER A 1 333 ? -14.317 5.516 39.209 1.00 96.25 333 SER A CA 1
ATOM 2729 C C . SER A 1 333 ? -15.645 5.212 39.899 1.00 96.25 333 SER A C 1
ATOM 2731 O O . SER A 1 333 ? -16.602 5.974 39.789 1.00 96.25 333 SER A O 1
ATOM 2733 N N . PHE A 1 334 ? -15.715 4.082 40.597 1.00 97.38 334 PHE A N 1
ATOM 2734 C CA . PHE A 1 334 ? -16.848 3.724 41.451 1.00 97.38 334 PHE A CA 1
ATOM 2735 C C . PHE A 1 334 ? -16.504 4.006 42.912 1.00 97.38 334 PHE A C 1
ATOM 2737 O O . PHE A 1 334 ? -15.342 3.882 43.299 1.00 97.38 334 PHE A O 1
ATOM 2744 N N . THR A 1 335 ? -17.494 4.393 43.718 1.00 97.44 335 THR A N 1
ATOM 2745 C CA . THR A 1 335 ? -17.288 4.555 45.166 1.00 97.44 335 THR A CA 1
ATOM 2746 C C . THR A 1 335 ? -17.186 3.201 45.876 1.00 97.44 335 THR A C 1
ATOM 2748 O O . THR A 1 335 ? -17.694 2.194 45.376 1.00 97.44 335 THR A O 1
ATOM 2751 N N . ASP A 1 336 ? -16.586 3.168 47.068 1.00 96.44 336 ASP A N 1
ATOM 2752 C CA . ASP A 1 336 ? -16.444 1.938 47.862 1.00 96.44 336 ASP A CA 1
ATOM 2753 C C . ASP A 1 336 ? -17.803 1.320 48.226 1.00 96.44 336 ASP A C 1
ATOM 2755 O O . ASP A 1 336 ? -17.949 0.097 48.248 1.00 96.44 336 ASP A O 1
ATOM 2759 N N . GLU A 1 337 ? -18.829 2.145 48.460 1.00 96.19 337 GLU A N 1
ATOM 2760 C CA . GLU A 1 337 ? -20.199 1.675 48.702 1.00 96.19 337 GLU A CA 1
ATOM 2761 C C . GLU A 1 337 ? -20.756 0.947 47.479 1.00 96.19 337 GLU A C 1
ATOM 2763 O O . GLU A 1 337 ? -21.430 -0.073 47.612 1.00 96.19 337 GLU A O 1
ATOM 2768 N N . THR A 1 338 ? -20.429 1.433 46.280 1.00 95.88 338 THR A N 1
ATOM 2769 C CA . THR A 1 338 ? -20.832 0.800 45.023 1.00 95.88 338 THR A CA 1
ATOM 2770 C C . THR A 1 338 ? -20.156 -0.554 44.846 1.00 95.88 338 THR A C 1
ATOM 2772 O O . THR A 1 338 ? -20.816 -1.521 44.466 1.00 95.88 338 THR A O 1
ATOM 2775 N N . VAL A 1 339 ? -18.860 -0.645 45.162 1.00 95.62 339 VAL A N 1
ATOM 2776 C CA . VAL A 1 339 ? -18.106 -1.906 45.113 1.00 95.62 339 VAL A CA 1
ATOM 2777 C C . VAL A 1 339 ? -18.709 -2.923 46.086 1.00 95.62 339 VAL A C 1
ATOM 2779 O O . VAL A 1 339 ? -19.076 -4.017 45.665 1.00 95.62 339 VAL A O 1
ATOM 2782 N N . ARG A 1 340 ? -18.931 -2.539 47.351 1.00 96.06 340 ARG A N 1
ATOM 2783 C CA . ARG A 1 340 ? -19.588 -3.400 48.355 1.00 96.06 340 ARG A CA 1
ATOM 2784 C C . ARG A 1 340 ? -20.995 -3.819 47.936 1.00 96.06 340 ARG A C 1
ATOM 2786 O O . ARG A 1 340 ? -21.410 -4.949 48.180 1.00 96.06 340 ARG A O 1
ATOM 2793 N N . PHE A 1 341 ? -21.746 -2.923 47.294 1.00 95.62 341 PHE A N 1
ATOM 2794 C CA . PHE A 1 341 ? -23.077 -3.244 46.793 1.00 95.62 341 PHE A CA 1
ATOM 2795 C C . PHE A 1 341 ? -23.031 -4.350 45.732 1.00 95.62 341 PHE A C 1
ATOM 2797 O O . PHE A 1 341 ? -23.900 -5.219 45.731 1.00 95.62 341 PHE A O 1
ATOM 2804 N N . VAL A 1 342 ? -22.040 -4.385 44.843 1.00 95.62 342 VAL A N 1
ATOM 2805 C CA . VAL A 1 342 ? -22.004 -5.414 43.791 1.00 95.62 342 VAL A CA 1
ATOM 2806 C C . VAL A 1 342 ? -21.378 -6.743 44.218 1.00 95.62 342 VAL A C 1
ATOM 2808 O O . VAL A 1 342 ? -21.629 -7.729 43.543 1.00 95.62 342 VAL A O 1
ATOM 2811 N N . GLU A 1 343 ? -20.649 -6.829 45.339 1.00 91.31 343 GLU A N 1
ATOM 2812 C CA . GLU A 1 343 ? -19.952 -8.062 45.779 1.00 91.31 343 GLU A CA 1
ATOM 2813 C C . GLU A 1 343 ? -20.844 -9.318 45.811 1.00 91.31 343 GLU A C 1
ATOM 2815 O O . GLU A 1 343 ? -20.399 -10.415 45.480 1.00 91.31 343 GLU A O 1
ATOM 2820 N N . ALA A 1 344 ? -22.120 -9.164 46.174 1.00 88.31 344 ALA A N 1
ATOM 2821 C CA . ALA A 1 344 ? -23.097 -10.255 46.230 1.00 88.31 344 ALA A CA 1
ATOM 2822 C C . ALA A 1 344 ? -24.039 -10.304 45.007 1.00 88.31 344 ALA A C 1
ATOM 2824 O O . ALA A 1 344 ? -25.101 -10.931 45.059 1.00 88.31 344 ALA A O 1
ATOM 2825 N N . ARG A 1 345 ? -23.718 -9.589 43.922 1.00 93.94 345 ARG A N 1
ATOM 2826 C CA . ARG A 1 345 ? -24.584 -9.399 42.749 1.00 93.94 345 ARG A CA 1
ATOM 2827 C C . ARG A 1 345 ? -23.804 -9.675 41.464 1.00 93.94 345 ARG A C 1
ATOM 2829 O O . ARG A 1 345 ? -22.613 -9.418 41.372 1.00 93.94 345 ARG A O 1
ATOM 2836 N N . LEU A 1 346 ? -24.491 -10.170 40.436 1.00 94.81 346 LEU A N 1
ATOM 2837 C CA . LEU A 1 346 ? -23.895 -10.439 39.119 1.00 94.81 346 LEU A CA 1
ATOM 2838 C C . LEU A 1 346 ? -23.761 -9.147 38.294 1.00 94.81 346 LEU A C 1
ATOM 2840 O O . LEU A 1 346 ? -24.318 -9.042 37.202 1.00 94.81 346 LEU A O 1
ATOM 2844 N N . ILE A 1 347 ? -23.071 -8.150 38.854 1.00 97.19 347 ILE A N 1
ATOM 2845 C CA . ILE A 1 347 ? -22.766 -6.877 38.200 1.00 97.19 347 ILE A CA 1
ATOM 2846 C C . ILE A 1 347 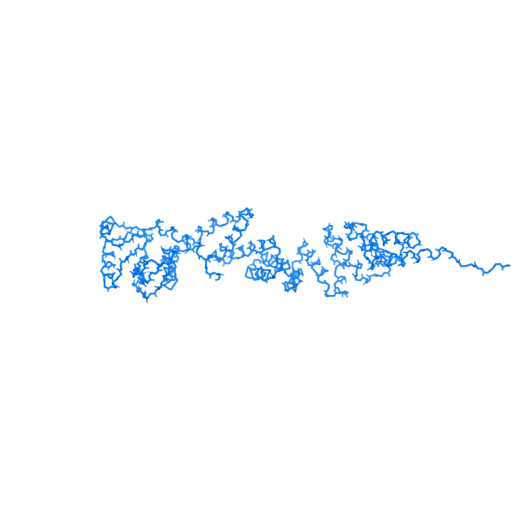? -21.255 -6.670 38.200 1.00 97.19 347 ILE A C 1
ATOM 2848 O O . ILE A 1 347 ? -20.645 -6.527 39.256 1.00 97.19 347 ILE A O 1
ATOM 2852 N N . ASP A 1 348 ? -20.666 -6.591 37.012 1.00 97.56 348 ASP A N 1
ATOM 2853 C CA . ASP A 1 348 ? -19.259 -6.243 36.843 1.00 97.56 348 ASP A CA 1
ATOM 2854 C C . ASP A 1 348 ? -19.096 -4.724 36.679 1.00 97.56 348 ASP A C 1
ATOM 2856 O O . ASP A 1 348 ? -19.770 -4.084 35.864 1.00 97.56 348 ASP A O 1
ATOM 2860 N N . LEU A 1 349 ? -18.175 -4.142 37.448 1.00 97.62 349 LEU A N 1
ATOM 2861 C CA . LEU A 1 349 ? -17.835 -2.721 37.391 1.00 97.62 349 LEU A CA 1
ATOM 2862 C C . LEU A 1 349 ? -16.587 -2.511 36.528 1.00 97.62 349 LEU A C 1
ATOM 2864 O O . LEU A 1 349 ? -15.531 -3.081 36.797 1.00 97.62 349 LEU A O 1
ATOM 2868 N N . ILE A 1 350 ? -16.705 -1.675 35.497 1.00 97.88 350 ILE A N 1
ATOM 2869 C CA . ILE A 1 350 ? -15.647 -1.360 34.536 1.00 97.88 350 ILE A CA 1
ATOM 2870 C C . ILE A 1 350 ? -15.282 0.120 34.671 1.00 97.88 350 ILE A C 1
ATOM 2872 O O . ILE A 1 350 ? -15.943 1.006 34.126 1.00 97.88 350 ILE A O 1
ATOM 2876 N N . ASP A 1 351 ? -14.239 0.380 35.450 1.00 96.12 351 ASP A N 1
ATOM 2877 C CA . ASP A 1 351 ? -13.701 1.713 35.719 1.00 96.12 351 ASP A CA 1
ATOM 2878 C C . ASP A 1 351 ? -12.789 2.224 34.587 1.00 96.12 351 ASP A C 1
ATOM 2880 O O . ASP A 1 351 ? -12.549 1.534 33.591 1.00 96.12 351 ASP A O 1
ATOM 2884 N N . LYS A 1 352 ? -12.244 3.441 34.729 1.00 93.75 352 LYS A N 1
ATOM 2885 C CA . LYS A 1 352 ? -11.394 4.067 33.702 1.00 93.75 352 LYS A CA 1
ATOM 2886 C C . LYS A 1 352 ? -10.227 3.176 33.238 1.00 93.75 352 LYS A C 1
ATOM 2888 O O . LYS A 1 352 ? -10.080 3.012 32.023 1.00 93.75 352 LYS A O 1
ATOM 2893 N N . PRO A 1 353 ? -9.385 2.586 34.114 1.00 93.81 353 PRO A N 1
ATOM 2894 C CA . PRO A 1 353 ? -8.328 1.673 33.680 1.00 93.81 353 PRO A CA 1
ATOM 2895 C C . PRO A 1 353 ? -8.831 0.477 32.863 1.00 93.81 353 PRO A C 1
ATOM 2897 O O . PRO A 1 353 ? -8.225 0.149 31.837 1.00 93.81 353 PRO A O 1
ATOM 2900 N N . ALA A 1 354 ? -9.916 -0.176 33.289 1.00 94.62 354 ALA A N 1
ATOM 2901 C CA . ALA A 1 354 ? -10.477 -1.324 32.580 1.00 94.62 354 ALA A CA 1
ATOM 2902 C C . ALA A 1 354 ? -11.127 -0.914 31.246 1.00 94.62 354 ALA A C 1
ATOM 2904 O O . ALA A 1 354 ? -10.861 -1.539 30.216 1.00 94.62 354 ALA A O 1
ATOM 2905 N N . LEU A 1 355 ? -11.881 0.190 31.226 1.00 94.81 355 LEU A N 1
ATOM 2906 C CA . LEU A 1 355 ? -12.467 0.766 30.016 1.00 94.81 355 LEU A CA 1
ATOM 2907 C C . LEU A 1 355 ? -11.381 1.117 28.994 1.00 94.81 355 LEU A C 1
ATOM 2909 O O . LEU A 1 355 ? -11.498 0.754 27.828 1.00 94.81 355 LEU A O 1
ATOM 2913 N N . MET A 1 356 ? -10.280 1.743 29.418 1.00 90.44 356 MET A N 1
ATOM 2914 C CA . MET A 1 356 ? -9.170 2.080 28.521 1.00 90.44 356 MET A CA 1
ATOM 2915 C C . MET A 1 356 ? -8.517 0.845 27.891 1.00 90.44 356 MET A C 1
ATOM 2917 O O . MET A 1 356 ? -8.064 0.917 26.749 1.00 90.44 356 MET A O 1
ATOM 2921 N N . LYS A 1 357 ? -8.472 -0.301 28.586 1.00 90.06 357 LYS A N 1
ATOM 2922 C CA . LYS A 1 357 ? -8.004 -1.563 27.982 1.00 90.06 357 LYS A CA 1
ATOM 2923 C C . LYS A 1 357 ? -8.956 -2.038 26.881 1.00 90.06 357 LYS A C 1
ATOM 2925 O O . LYS A 1 357 ? -8.482 -2.446 25.825 1.00 90.06 357 LYS A O 1
ATOM 2930 N N . LEU A 1 358 ? -10.266 -1.926 27.098 1.00 91.56 358 LEU A N 1
ATOM 2931 C CA . LEU A 1 358 ? -11.284 -2.314 26.117 1.00 91.56 358 LEU A CA 1
ATOM 2932 C C . LEU A 1 358 ? -11.327 -1.366 24.910 1.00 91.56 358 LEU A C 1
ATOM 2934 O O . LEU A 1 358 ? -11.409 -1.819 23.772 1.00 91.56 358 LEU A O 1
ATOM 2938 N N . LEU A 1 359 ? -11.200 -0.053 25.131 1.00 90.06 359 LEU A N 1
ATOM 2939 C CA . LEU A 1 359 ? -11.149 0.937 24.049 1.00 90.06 359 LEU A CA 1
ATOM 2940 C C . LEU A 1 359 ? -9.926 0.739 23.141 1.00 90.06 359 LEU A C 1
ATOM 2942 O O . LEU A 1 359 ? -10.015 1.018 21.947 1.00 90.06 359 LEU A O 1
ATOM 2946 N N . LYS A 1 360 ? -8.813 0.227 23.689 1.00 84.25 360 LYS A N 1
ATOM 2947 C CA . LYS A 1 360 ? -7.619 -0.185 22.929 1.00 84.25 360 LYS A CA 1
ATOM 2948 C C . LYS A 1 360 ? -7.816 -1.495 22.163 1.00 84.25 360 LYS A C 1
ATOM 2950 O O . LYS A 1 360 ? -7.167 -1.696 21.143 1.00 84.25 360 LYS A O 1
ATOM 2955 N N . SER A 1 361 ? -8.670 -2.402 22.644 1.00 81.69 361 SER A N 1
ATOM 2956 C CA . SER A 1 361 ? -8.910 -3.704 22.001 1.00 81.69 361 SER A CA 1
ATOM 2957 C C . SER A 1 361 ? -10.014 -3.681 20.942 1.00 81.69 361 SER A C 1
ATOM 2959 O O . SER A 1 361 ? -10.175 -4.665 20.219 1.00 81.69 361 SER A O 1
ATOM 2961 N N . ILE A 1 362 ? -10.729 -2.558 20.785 1.00 79.94 362 ILE A N 1
ATOM 2962 C CA . ILE A 1 362 ? -11.579 -2.306 19.604 1.00 79.94 362 ILE A CA 1
ATOM 2963 C C . ILE A 1 362 ? -10.784 -2.528 18.307 1.00 79.94 362 ILE A C 1
ATOM 2965 O O . ILE A 1 362 ? -11.332 -3.008 17.316 1.00 79.94 362 ILE A O 1
ATOM 2969 N N . ASP A 1 363 ? -9.478 -2.279 18.351 1.00 62.66 363 ASP A N 1
ATOM 2970 C CA . ASP A 1 363 ? -8.595 -2.275 17.191 1.00 62.66 363 ASP A CA 1
ATOM 2971 C C . ASP A 1 363 ? -8.113 -3.677 16.762 1.00 62.66 363 ASP A C 1
ATOM 2973 O O . ASP A 1 363 ? -7.648 -3.841 15.637 1.00 62.66 363 ASP A O 1
ATOM 2977 N N . SER A 1 364 ? -8.228 -4.701 17.619 1.00 52.25 364 SER A N 1
ATOM 2978 C CA . SER A 1 364 ? -7.777 -6.076 17.323 1.00 52.25 364 SER A CA 1
ATOM 2979 C C . SER A 1 364 ? -8.849 -6.971 16.687 1.00 52.25 364 SER A C 1
ATOM 2981 O O . SER A 1 364 ? -8.507 -7.928 16.003 1.00 52.25 364 SER A O 1
ATOM 2983 N N . ASN A 1 365 ? -10.140 -6.663 16.863 1.00 44.75 365 ASN A N 1
ATOM 2984 C CA . ASN A 1 365 ? -11.244 -7.494 16.350 1.00 44.75 365 ASN A CA 1
ATOM 2985 C C . ASN A 1 365 ? -11.805 -7.032 14.993 1.00 44.75 365 ASN A C 1
ATOM 2987 O O . ASN A 1 365 ? -12.636 -7.727 14.416 1.00 44.75 365 ASN A O 1
ATOM 2991 N N . ALA A 1 366 ? -11.332 -5.915 14.428 1.00 41.41 366 ALA A N 1
ATOM 2992 C CA . ALA A 1 366 ? -11.622 -5.570 13.029 1.00 41.41 366 ALA A CA 1
ATOM 2993 C C . ALA A 1 366 ? -11.009 -6.580 12.028 1.00 41.41 366 ALA A C 1
ATOM 2995 O O . ALA A 1 366 ? -11.409 -6.617 10.869 1.00 41.41 366 ALA A O 1
ATOM 2996 N N . LEU A 1 367 ? -10.084 -7.429 12.496 1.00 35.19 367 LEU A N 1
ATOM 2997 C CA . LEU A 1 367 ? -9.402 -8.480 11.735 1.00 35.19 367 LEU A CA 1
ATOM 2998 C C . LEU A 1 367 ? -10.254 -9.741 11.477 1.00 35.19 367 LEU A C 1
ATOM 3000 O O . LEU A 1 367 ? -9.826 -10.594 10.710 1.00 35.19 367 LEU A O 1
ATOM 3004 N N . SER A 1 368 ? -11.439 -9.897 12.085 1.00 32.47 368 SER A N 1
ATOM 3005 C CA . SER A 1 368 ? -12.253 -11.125 11.953 1.00 32.47 368 SER A CA 1
ATOM 3006 C C . SER A 1 368 ? -13.556 -10.968 11.158 1.00 32.47 368 SER A C 1
ATOM 3008 O O . SER A 1 368 ? -14.284 -11.944 10.994 1.00 32.47 368 SER A O 1
ATOM 3010 N N . GLY A 1 369 ? -13.859 -9.765 10.658 1.00 26.75 369 GLY A N 1
ATOM 3011 C CA . GLY A 1 369 ? -15.119 -9.453 9.963 1.00 26.75 369 GLY A CA 1
ATOM 3012 C C . GLY A 1 369 ? -15.026 -9.292 8.442 1.00 26.75 369 GLY A C 1
ATOM 3013 O O . GLY A 1 369 ? -16.000 -8.853 7.839 1.00 26.75 369 GLY A O 1
ATOM 3014 N N . LEU A 1 370 ? -13.872 -9.588 7.835 1.00 28.39 370 LEU A N 1
ATOM 3015 C CA . LEU A 1 370 ? -13.620 -9.455 6.390 1.00 28.39 370 LEU A CA 1
ATOM 3016 C C . LEU A 1 370 ? -13.263 -10.786 5.699 1.00 28.39 370 LEU A C 1
ATOM 3018 O O . LEU A 1 370 ? -12.737 -10.762 4.589 1.00 28.39 370 LEU A O 1
ATOM 3022 N N . ASN A 1 371 ? -13.568 -11.924 6.334 1.00 25.95 371 ASN A N 1
ATOM 3023 C CA . ASN A 1 371 ? -13.534 -13.234 5.673 1.00 25.95 371 ASN A CA 1
ATOM 3024 C C . ASN A 1 371 ? -14.894 -13.589 5.081 1.00 25.95 371 ASN A C 1
ATOM 3026 O O . ASN A 1 371 ? -15.900 -13.439 5.816 1.00 25.95 371 ASN A O 1
#

Sequence (371 aa):
IDQTGSSPDLNEGELNLRYGLSAMHTESWTEAYKGLMIARNKNPEGFEVNANLGRLEFMRKNYEKTLGFLKRALRAQPDHADSLKYLGQSFYRMKRYSEAIPYLRQAVAARPEDKESLYALARCQYEISQLEMAQKIFRHLRTDPRWGPNAALYSGTIFAKKREWEEASMDYQIGLQHENVTGELQLELKYRLAEAFNQTRHIDRALAILNEIYEVAPGYKDVSAQIKRYRELNSNKNLQIYLLAPNNEFVALCRKLTQIVFPRARVKVNDMNIRQSEYVDILTEVKTNKWEDIVLFRFMRTEGQVGELFVRDFYAHSKELHAGRGFCFTAGSFTDETVRFVEARLIDLIDKPALMKLLKSIDSNALSGLN